Protein AF-A0A118JSZ6-F1 (afdb_monomer_lite)

Sequence (199 aa):
MAPKQRTPHANRNPDLIRGVGKFSRSKMYHKRGLWAIKAKHGGTFPHHEKKPAEAPVAVKPPKFYPADDVKKPLVNKRKAKPTKLRTGPFKINGVPLRRVNQSYVIATSTKVDIAGVNLEKFDDKYFSKQVEKKKKKGEGEFFEAEKEEKNQLPQEKKDDQKTLDAALVKLIECVPDLKSYLGARFSLKAGMKPHELVF

Structure (mmCIF, N/CA/C/O backbone):
data_AF-A0A118JSZ6-F1
#
_entry.id   AF-A0A118JSZ6-F1
#
loop_
_atom_site.group_PDB
_atom_site.id
_atom_site.type_symbol
_atom_site.label_atom_id
_atom_site.label_alt_id
_atom_site.label_comp_id
_atom_site.label_asym_id
_atom_site.label_entity_id
_atom_site.label_seq_id
_atom_site.pdbx_PDB_ins_code
_atom_site.Cartn_x
_atom_site.Cartn_y
_atom_site.Cartn_z
_atom_site.occupancy
_atom_site.B_iso_or_equiv
_atom_site.auth_seq_id
_atom_site.auth_comp_id
_atom_site.auth_asym_id
_atom_site.auth_atom_id
_atom_site.pdbx_PDB_model_num
ATOM 1 N N . MET A 1 1 ? 27.900 18.046 -32.444 1.00 48.50 1 MET A N 1
ATOM 2 C CA . MET A 1 1 ? 26.442 17.989 -32.181 1.00 48.50 1 MET A CA 1
ATOM 3 C C . MET A 1 1 ? 26.187 16.993 -31.061 1.00 48.50 1 MET A C 1
ATOM 5 O O . MET A 1 1 ? 26.556 15.836 -31.216 1.00 48.50 1 MET A O 1
ATOM 9 N N . ALA A 1 2 ? 25.625 17.429 -29.931 1.00 49.31 2 ALA A N 1
ATOM 10 C CA . ALA A 1 2 ? 25.288 16.530 -28.825 1.00 49.31 2 ALA A CA 1
ATOM 11 C C . ALA A 1 2 ? 24.274 15.457 -29.284 1.00 49.31 2 ALA A C 1
ATOM 13 O O . ALA A 1 2 ? 23.378 15.777 -30.073 1.00 49.31 2 ALA A O 1
ATOM 14 N N . PRO A 1 3 ? 24.390 14.192 -28.836 1.00 57.03 3 PRO A N 1
ATOM 15 C CA . PRO A 1 3 ? 23.449 13.146 -29.213 1.00 57.03 3 PRO A CA 1
ATOM 16 C C . PRO A 1 3 ? 22.049 13.509 -28.708 1.00 57.03 3 PRO A C 1
ATOM 18 O O . PRO A 1 3 ? 21.824 13.670 -27.509 1.00 57.03 3 PRO A O 1
ATOM 21 N N . LYS A 1 4 ? 21.105 13.652 -29.644 1.00 63.06 4 LYS A N 1
ATOM 22 C CA . LYS A 1 4 ? 19.694 13.950 -29.365 1.00 63.06 4 LYS A CA 1
ATOM 23 C C . LYS A 1 4 ? 19.162 12.916 -28.365 1.00 63.06 4 LYS A C 1
ATOM 25 O O . LYS A 1 4 ? 19.169 11.720 -28.667 1.00 63.06 4 LYS A O 1
ATOM 30 N N . GLN A 1 5 ? 18.725 13.366 -27.187 1.00 63.03 5 GLN A N 1
ATOM 31 C CA . GLN A 1 5 ? 18.122 12.494 -26.177 1.00 63.03 5 GLN A CA 1
ATOM 32 C C . GLN A 1 5 ? 16.970 11.708 -26.819 1.00 63.03 5 GLN A C 1
ATOM 34 O O . GLN A 1 5 ? 16.017 12.285 -27.343 1.00 63.03 5 GLN A O 1
ATOM 39 N N . ARG A 1 6 ? 17.082 10.374 -26.840 1.00 63.25 6 ARG A N 1
ATOM 40 C CA . ARG A 1 6 ? 16.045 9.495 -27.388 1.00 63.25 6 ARG A CA 1
ATOM 41 C C . ARG A 1 6 ? 14.872 9.476 -26.418 1.00 63.25 6 ARG A C 1
ATOM 43 O O . ARG A 1 6 ? 14.946 8.825 -25.379 1.00 63.25 6 ARG A O 1
ATOM 50 N N . THR A 1 7 ? 13.787 10.156 -26.766 1.00 67.00 7 THR A N 1
ATOM 51 C CA . THR A 1 7 ? 12.521 9.978 -26.059 1.00 67.00 7 THR A CA 1
ATOM 52 C C . THR A 1 7 ? 12.019 8.544 -26.290 1.00 67.00 7 THR A C 1
ATOM 54 O O . THR A 1 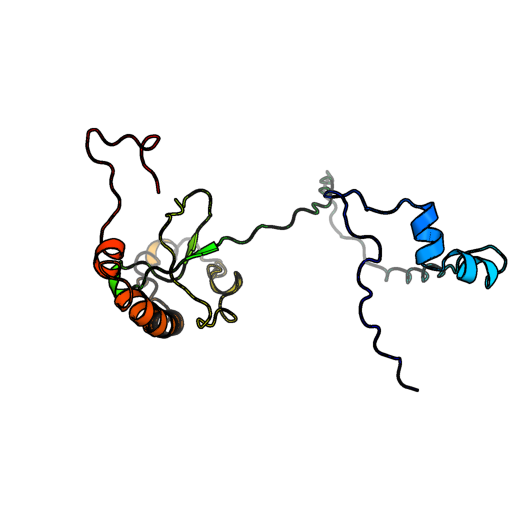7 ? 12.080 8.037 -27.417 1.00 67.00 7 THR A O 1
ATOM 57 N N . PRO A 1 8 ? 11.575 7.826 -25.244 1.00 68.19 8 PRO A N 1
ATOM 58 C CA . PRO A 1 8 ? 11.072 6.468 -25.399 1.00 68.19 8 PRO A CA 1
ATOM 59 C C . PRO A 1 8 ? 9.800 6.481 -26.254 1.00 68.19 8 PRO A C 1
ATOM 61 O O . PRO A 1 8 ? 8.826 7.167 -25.952 1.00 68.19 8 PRO A O 1
ATOM 64 N N . HIS A 1 9 ? 9.808 5.722 -27.350 1.00 67.81 9 HIS A N 1
ATOM 65 C CA . HIS A 1 9 ? 8.667 5.666 -28.257 1.00 67.81 9 HIS A CA 1
ATOM 66 C C . HIS A 1 9 ? 7.549 4.812 -27.645 1.00 67.81 9 HIS A C 1
ATOM 68 O O . HIS A 1 9 ? 7.753 3.628 -27.371 1.00 67.81 9 HIS A O 1
ATOM 74 N N . ALA A 1 10 ? 6.351 5.381 -27.488 1.00 78.06 10 ALA A N 1
ATOM 75 C CA . ALA A 1 10 ? 5.164 4.625 -27.086 1.00 78.06 10 ALA A CA 1
ATOM 76 C C . ALA A 1 10 ? 4.852 3.492 -28.087 1.00 78.06 10 ALA A C 1
ATOM 78 O O . ALA A 1 10 ? 5.157 3.603 -29.284 1.00 78.06 10 ALA A O 1
ATOM 79 N N . ASN A 1 11 ? 4.247 2.397 -27.605 1.00 79.88 11 ASN A N 1
ATOM 80 C CA . ASN A 1 11 ? 3.894 1.254 -28.448 1.00 79.88 11 ASN A CA 1
ATOM 81 C C . ASN A 1 11 ? 2.886 1.683 -29.532 1.00 79.88 11 ASN A C 1
ATOM 83 O O . ASN A 1 11 ? 1.779 2.119 -29.233 1.00 79.88 11 ASN A O 1
ATOM 87 N N . ARG A 1 12 ? 3.264 1.531 -30.809 1.00 85.94 12 ARG A N 1
ATOM 88 C CA . ARG A 1 12 ? 2.422 1.873 -31.973 1.00 85.94 12 ARG A CA 1
ATOM 89 C C . ARG A 1 12 ? 1.308 0.839 -32.242 1.00 85.94 12 ARG A C 1
ATOM 91 O O . ARG A 1 12 ? 0.533 1.019 -33.183 1.00 85.94 12 ARG A O 1
ATOM 98 N N . ASN A 1 13 ? 1.247 -0.238 -31.452 1.00 91.19 13 ASN A N 1
ATOM 99 C CA . ASN A 1 13 ? 0.180 -1.238 -31.450 1.00 91.19 13 ASN A CA 1
ATOM 100 C C . ASN A 1 13 ? -0.493 -1.285 -30.068 1.00 91.19 13 ASN A C 1
ATOM 102 O O . ASN A 1 13 ? 0.078 -1.903 -29.169 1.00 91.19 13 ASN A O 1
ATOM 106 N N . PRO A 1 14 ? -1.656 -0.641 -29.863 1.00 91.62 14 PRO A N 1
ATOM 107 C CA . PRO A 1 14 ? -2.387 -0.801 -28.611 1.00 91.62 14 PRO A CA 1
ATOM 108 C C . PRO A 1 14 ? -2.860 -2.252 -28.465 1.00 91.62 14 PRO A C 1
ATOM 110 O O . PRO A 1 14 ? -3.131 -2.922 -29.465 1.00 91.62 14 PRO A O 1
ATOM 113 N N . ASP A 1 15 ? -2.963 -2.730 -27.231 1.00 93.00 15 ASP A N 1
ATOM 114 C CA . ASP A 1 15 ? -3.465 -4.073 -26.947 1.00 93.00 15 ASP A CA 1
ATOM 115 C C . ASP A 1 15 ? -4.978 -4.137 -27.218 1.00 93.00 15 ASP A C 1
ATOM 117 O O . ASP A 1 15 ? -5.721 -3.225 -26.860 1.00 93.00 15 ASP A O 1
ATOM 121 N N . LEU A 1 16 ? -5.433 -5.206 -27.878 1.00 92.38 16 LEU A N 1
ATOM 122 C CA . LEU A 1 16 ? -6.854 -5.551 -27.985 1.00 92.38 16 LEU A CA 1
ATOM 123 C C . LEU A 1 16 ? -7.312 -6.259 -26.706 1.00 92.38 16 LEU A C 1
ATOM 125 O O . LEU A 1 16 ? -8.321 -5.901 -26.112 1.00 92.38 16 LEU A O 1
ATOM 129 N N . ILE A 1 17 ? -6.520 -7.242 -26.281 1.00 91.12 17 ILE A N 1
ATOM 130 C CA . ILE A 1 17 ? -6.590 -7.919 -24.985 1.00 91.12 17 ILE A CA 1
ATOM 131 C C . ILE A 1 17 ? -5.158 -8.141 -24.492 1.00 91.12 17 ILE A C 1
ATOM 133 O O . ILE A 1 17 ? -4.203 -8.028 -25.263 1.00 91.12 17 ILE A O 1
ATOM 137 N N . ARG A 1 18 ? -4.973 -8.472 -23.210 1.00 92.62 18 ARG A N 1
ATOM 138 C CA . ARG A 1 18 ? -3.632 -8.635 -22.627 1.00 92.62 18 ARG A CA 1
ATOM 139 C C . ARG A 1 18 ? -2.814 -9.678 -23.402 1.00 92.62 18 ARG A C 1
ATOM 141 O O . ARG A 1 18 ? -3.137 -10.860 -23.374 1.00 92.62 18 ARG A O 1
ATOM 148 N N . GLY A 1 19 ? -1.735 -9.234 -24.047 1.00 90.31 19 GLY A N 1
ATOM 149 C CA . GLY A 1 19 ? -0.841 -10.086 -24.841 1.00 90.31 19 GLY A CA 1
ATOM 150 C C . GLY A 1 19 ? -1.199 -10.212 -26.327 1.00 90.31 19 GLY A C 1
ATOM 151 O O . GLY A 1 19 ? -0.427 -10.815 -27.070 1.00 90.31 19 GLY A O 1
ATOM 152 N N . VAL A 1 20 ? -2.308 -9.619 -26.784 1.00 93.00 20 VAL A N 1
ATOM 153 C CA . VAL A 1 20 ? -2.705 -9.592 -28.200 1.00 93.00 20 VAL A CA 1
ATOM 154 C C . VAL A 1 20 ? -2.854 -8.146 -28.660 1.00 93.00 20 VAL A C 1
ATOM 156 O O . VAL A 1 20 ? -3.732 -7.419 -28.201 1.00 93.00 20 VAL A O 1
ATOM 159 N N . GLY A 1 21 ? -2.006 -7.729 -29.600 1.00 93.56 21 GLY A N 1
ATOM 160 C CA . GLY A 1 21 ? -2.074 -6.394 -30.195 1.00 93.56 21 GLY A CA 1
ATOM 161 C C . GLY A 1 21 ? -3.262 -6.231 -31.148 1.00 93.56 21 GLY A C 1
ATOM 162 O O . GLY A 1 21 ? -3.657 -7.173 -31.830 1.00 93.56 21 GLY A O 1
ATOM 163 N N . LYS A 1 22 ? -3.795 -5.011 -31.247 1.00 94.19 22 LYS A N 1
ATOM 164 C CA . LYS A 1 22 ? -4.931 -4.648 -32.113 1.00 94.19 22 LYS A CA 1
ATOM 165 C C . LYS A 1 22 ? -4.639 -4.797 -33.606 1.00 94.19 22 LYS A C 1
ATOM 167 O O . LYS A 1 22 ? -5.534 -5.089 -34.393 1.00 94.19 22 LYS A O 1
ATOM 172 N N . PHE A 1 23 ? -3.402 -4.548 -34.024 1.00 94.31 23 PHE A N 1
ATOM 173 C CA . PHE A 1 23 ? -2.972 -4.640 -35.416 1.00 94.31 23 PHE A CA 1
ATOM 174 C C . PHE A 1 23 ? -2.139 -5.899 -35.666 1.00 94.31 23 PHE A C 1
ATOM 176 O O . PHE A 1 23 ? -1.271 -6.257 -34.866 1.00 94.31 23 PHE A O 1
ATOM 183 N N . SER A 1 24 ? -2.361 -6.520 -36.827 1.00 92.56 24 SER A N 1
ATOM 184 C CA . SER A 1 24 ? -1.585 -7.658 -37.322 1.00 92.56 24 SER A CA 1
ATOM 185 C C . SER A 1 24 ? -0.131 -7.281 -37.641 1.00 92.56 24 SER A C 1
ATOM 187 O O . SER A 1 24 ? 0.226 -6.105 -37.781 1.00 92.56 24 SER A O 1
ATOM 189 N N . ARG A 1 25 ? 0.725 -8.298 -37.809 1.00 90.56 25 ARG A N 1
ATOM 190 C CA . ARG A 1 25 ? 2.151 -8.124 -38.138 1.00 90.56 25 ARG A CA 1
ATOM 191 C C . ARG A 1 25 ? 2.371 -7.342 -39.438 1.00 90.56 25 ARG A C 1
ATOM 193 O O . ARG A 1 25 ? 3.225 -6.462 -39.457 1.00 90.56 25 ARG A O 1
ATOM 200 N N . SER A 1 26 ? 1.582 -7.600 -40.484 1.00 91.81 26 SER A N 1
ATOM 201 C CA . SER A 1 26 ? 1.683 -6.900 -41.775 1.00 91.81 26 SER A CA 1
ATOM 202 C C . SER A 1 26 ? 1.303 -5.423 -41.657 1.00 91.81 26 SER A C 1
ATOM 204 O O . SER A 1 26 ? 2.058 -4.542 -42.063 1.00 91.81 26 SER A O 1
ATOM 206 N N . LYS A 1 27 ? 0.184 -5.115 -40.994 1.00 92.88 27 LYS A N 1
ATOM 207 C CA . LYS A 1 27 ? -0.233 -3.727 -40.751 1.00 92.88 27 LYS A CA 1
ATOM 208 C C . LYS A 1 27 ? 0.794 -2.971 -39.901 1.00 92.88 27 LYS A C 1
ATOM 210 O O . LYS A 1 27 ? 1.083 -1.804 -40.167 1.00 92.88 27 LYS A O 1
ATOM 215 N N . MET A 1 28 ? 1.398 -3.641 -38.918 1.00 92.69 28 MET A N 1
ATOM 216 C CA . MET A 1 28 ? 2.482 -3.079 -38.107 1.00 92.69 28 MET A CA 1
ATOM 217 C C . MET A 1 28 ? 3.787 -2.880 -38.878 1.00 92.69 28 MET A C 1
ATOM 219 O O . MET A 1 28 ? 4.481 -1.896 -38.626 1.00 92.69 28 MET A O 1
ATOM 223 N N . TYR A 1 29 ? 4.112 -3.764 -39.820 1.00 90.69 29 TYR A N 1
ATOM 224 C CA . TYR A 1 29 ? 5.276 -3.639 -40.697 1.00 90.69 29 TYR A CA 1
ATOM 225 C C . TYR A 1 29 ? 5.232 -2.335 -41.508 1.00 90.69 29 TYR A C 1
ATOM 227 O O . TYR A 1 29 ? 6.212 -1.583 -41.528 1.00 90.69 29 TYR A O 1
ATOM 235 N N . HIS A 1 30 ? 4.062 -2.000 -42.063 1.00 91.75 30 HIS A N 1
ATOM 236 C CA . HIS A 1 30 ? 3.847 -0.735 -42.768 1.00 91.75 30 HIS A CA 1
ATOM 237 C C . HIS A 1 30 ? 3.824 0.473 -41.825 1.00 91.75 30 HIS A C 1
ATOM 239 O O . HIS A 1 30 ? 4.569 1.427 -42.043 1.00 91.75 30 HIS A O 1
ATOM 245 N N . LYS A 1 31 ? 3.063 0.414 -40.722 1.00 89.75 31 LYS A N 1
ATOM 246 C CA . LYS A 1 31 ? 2.978 1.512 -39.736 1.00 89.75 31 LYS A CA 1
ATOM 247 C C . LYS A 1 31 ? 4.309 1.855 -39.062 1.00 89.75 31 LYS A C 1
ATOM 249 O O . LYS A 1 31 ? 4.521 2.988 -38.632 1.00 89.75 31 LYS A O 1
ATOM 254 N N . ARG A 1 32 ? 5.206 0.879 -38.905 1.00 89.19 32 ARG A N 1
ATOM 255 C CA . ARG A 1 32 ? 6.546 1.114 -38.348 1.00 89.19 32 ARG A CA 1
ATOM 256 C C . ARG A 1 32 ? 7.536 1.668 -39.370 1.00 89.19 32 ARG A C 1
ATOM 258 O O . ARG A 1 32 ? 8.616 2.074 -38.959 1.00 89.19 32 ARG A O 1
ATOM 265 N N . GLY A 1 33 ? 7.183 1.696 -40.657 1.00 90.12 33 GLY A N 1
ATOM 266 C CA . GLY A 1 33 ?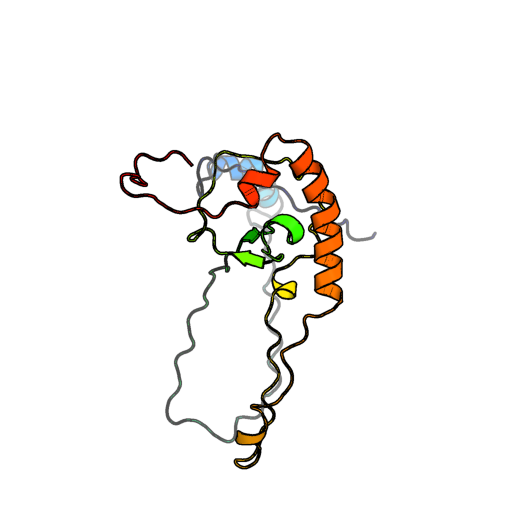 8.103 2.079 -41.727 1.00 90.12 33 GLY A CA 1
ATOM 267 C C . GLY A 1 33 ? 9.238 1.071 -41.926 1.00 90.12 33 GLY A C 1
ATOM 268 O O . GLY A 1 33 ? 10.255 1.408 -42.524 1.00 90.12 33 GLY A O 1
ATOM 269 N N . LEU A 1 34 ? 9.082 -0.164 -41.427 1.00 88.75 34 LEU A N 1
ATOM 270 C CA . LEU A 1 34 ? 10.114 -1.201 -41.531 1.00 88.75 34 LEU A CA 1
ATOM 271 C C . LEU A 1 34 ? 10.413 -1.546 -42.991 1.00 88.75 34 LEU A C 1
ATOM 273 O O . LEU A 1 34 ? 11.561 -1.809 -43.325 1.00 88.75 34 LEU A O 1
ATOM 277 N N . TRP A 1 35 ? 9.402 -1.472 -43.856 1.00 90.12 35 TRP A N 1
ATOM 278 C CA . TRP A 1 35 ? 9.552 -1.641 -45.300 1.00 90.12 35 TRP A CA 1
ATOM 279 C C . TRP A 1 35 ? 10.527 -0.629 -45.916 1.00 90.12 35 TRP A C 1
ATOM 281 O O . TRP A 1 35 ? 11.395 -1.017 -46.691 1.00 90.12 35 TRP A O 1
ATOM 291 N N . ALA A 1 36 ? 10.441 0.644 -45.521 1.00 91.12 36 ALA A N 1
ATOM 292 C CA . ALA A 1 36 ? 11.301 1.701 -46.039 1.00 91.12 36 ALA A CA 1
ATOM 293 C C . ALA A 1 36 ? 12.736 1.561 -45.515 1.00 91.12 36 ALA A C 1
ATOM 295 O O . ALA A 1 36 ? 13.689 1.785 -46.253 1.00 91.12 36 ALA A O 1
ATOM 296 N N . ILE A 1 37 ? 12.903 1.145 -44.256 1.00 88.25 37 ILE A N 1
ATOM 297 C CA . ILE A 1 37 ? 14.225 0.848 -43.684 1.00 88.25 37 ILE A CA 1
ATOM 298 C C . ILE A 1 37 ? 14.856 -0.333 -44.427 1.00 88.25 37 ILE A C 1
ATOM 300 O O . ILE A 1 37 ? 15.990 -0.238 -44.876 1.00 88.25 37 ILE A O 1
ATOM 304 N N . LYS A 1 38 ? 14.107 -1.421 -44.626 1.00 89.12 38 LYS A N 1
ATOM 305 C CA . LYS A 1 38 ? 14.585 -2.600 -45.353 1.00 89.12 38 LYS A CA 1
ATOM 306 C C . LYS A 1 38 ? 14.986 -2.259 -46.795 1.00 89.12 38 LYS A C 1
ATOM 308 O O . LYS A 1 38 ? 16.018 -2.725 -47.259 1.00 89.12 38 LYS A O 1
ATOM 313 N N . ALA A 1 39 ? 14.218 -1.407 -47.478 1.00 88.88 39 ALA A N 1
ATOM 314 C CA . ALA A 1 39 ? 14.558 -0.929 -48.819 1.00 88.88 39 ALA A CA 1
ATOM 315 C C . ALA A 1 39 ? 15.866 -0.116 -48.839 1.00 88.88 39 ALA A C 1
ATOM 317 O O . ALA A 1 39 ? 16.706 -0.329 -49.705 1.00 88.88 39 ALA A O 1
ATOM 318 N N . LYS A 1 40 ? 16.079 0.758 -47.846 1.00 88.31 40 LYS A N 1
ATOM 319 C CA . LYS A 1 40 ? 17.313 1.557 -47.715 1.00 88.31 40 LYS A CA 1
ATOM 320 C C . LYS A 1 40 ? 18.561 0.727 -47.399 1.00 88.31 40 LYS A C 1
ATOM 322 O O . LYS A 1 40 ? 19.664 1.184 -47.666 1.00 88.31 40 LYS A O 1
ATOM 327 N N . HIS A 1 41 ? 18.397 -0.472 -46.846 1.00 87.25 41 HIS A N 1
ATOM 328 C CA . HIS A 1 41 ? 19.487 -1.375 -46.465 1.00 87.25 41 HIS A CA 1
ATOM 329 C C . HIS A 1 41 ? 19.560 -2.614 -47.377 1.00 87.25 41 HIS A C 1
ATOM 331 O O . HIS A 1 41 ? 19.812 -3.731 -46.924 1.00 87.25 41 HIS A O 1
ATOM 337 N N . GLY A 1 42 ? 19.297 -2.430 -48.677 1.00 83.38 42 GLY A N 1
ATOM 338 C CA . GLY A 1 42 ? 19.508 -3.471 -49.689 1.00 83.38 42 GLY A CA 1
ATOM 339 C C . GLY A 1 42 ? 18.658 -4.727 -49.478 1.00 83.38 42 GLY A C 1
ATOM 340 O O . GLY A 1 42 ? 19.108 -5.836 -49.735 1.00 83.38 42 GLY A O 1
ATOM 341 N N . GLY A 1 43 ? 17.446 -4.581 -48.939 1.00 83.38 43 GLY A N 1
ATOM 342 C CA . GLY A 1 43 ? 16.560 -5.712 -48.668 1.00 83.38 43 GLY A CA 1
ATOM 343 C C . GLY A 1 43 ? 16.847 -6.441 -47.352 1.00 83.38 43 GLY A C 1
ATOM 344 O O . GLY A 1 43 ? 16.137 -7.394 -47.028 1.00 83.38 43 GLY A O 1
ATOM 345 N N . THR A 1 44 ? 17.807 -5.985 -46.547 1.00 84.38 44 THR A N 1
ATOM 346 C CA . THR A 1 44 ? 18.108 -6.546 -45.220 1.00 84.38 44 THR A CA 1
ATOM 347 C C . THR A 1 44 ? 17.862 -5.523 -44.117 1.00 84.38 44 THR A C 1
ATOM 349 O O . THR A 1 44 ? 17.798 -4.321 -44.358 1.00 84.38 44 THR A O 1
ATOM 352 N N . PHE A 1 45 ? 17.620 -5.987 -42.891 1.00 85.56 45 PHE A N 1
ATOM 353 C CA . PHE A 1 45 ? 17.526 -5.080 -41.748 1.00 85.56 45 PHE A CA 1
ATOM 354 C C . PHE A 1 45 ? 18.925 -4.785 -41.198 1.00 85.56 45 PHE A C 1
ATOM 356 O O . PHE A 1 45 ? 19.754 -5.694 -41.188 1.00 85.56 45 PHE A O 1
ATOM 363 N N . PRO A 1 46 ? 19.179 -3.570 -40.678 1.00 85.31 46 PRO A N 1
ATOM 364 C CA . PRO A 1 46 ? 20.428 -3.259 -39.991 1.00 85.31 46 PRO A CA 1
ATOM 365 C C . PRO A 1 46 ? 20.705 -4.264 -38.870 1.00 85.31 46 PRO A C 1
ATOM 367 O O . PRO A 1 46 ? 19.867 -4.449 -37.982 1.00 85.31 46 PRO A O 1
ATOM 370 N N . HIS A 1 47 ? 21.874 -4.899 -38.905 1.00 81.31 47 HIS A N 1
ATOM 371 C CA . HIS A 1 47 ? 22.354 -5.764 -37.834 1.00 81.31 47 HIS A CA 1
ATOM 372 C C . HIS A 1 47 ? 23.451 -5.041 -37.050 1.00 81.31 47 HIS A C 1
ATOM 374 O O . HIS A 1 47 ? 24.296 -4.368 -37.635 1.00 81.31 47 HIS A O 1
ATOM 380 N N . HIS A 1 48 ? 23.430 -5.166 -35.724 1.00 78.38 48 HIS A N 1
ATOM 381 C CA . HIS A 1 48 ? 24.563 -4.781 -34.890 1.00 78.38 48 HIS A CA 1
ATOM 382 C C . HIS A 1 48 ? 25.360 -6.042 -34.597 1.00 78.38 48 HIS A C 1
ATOM 384 O O . HIS A 1 48 ? 24.828 -6.961 -33.971 1.00 78.38 48 HIS A O 1
ATOM 390 N N . GLU A 1 49 ? 26.613 -6.082 -35.042 1.00 77.00 49 GLU A N 1
ATOM 391 C CA . GLU A 1 49 ? 27.519 -7.164 -34.684 1.00 77.00 49 GLU A CA 1
ATOM 392 C C . GLU A 1 49 ? 27.631 -7.249 -33.162 1.00 77.00 49 GLU A C 1
ATOM 394 O O . GLU A 1 49 ? 27.771 -6.244 -32.454 1.00 77.00 49 GLU A O 1
ATOM 399 N N . LYS A 1 50 ? 27.494 -8.468 -32.641 1.00 78.31 50 LYS A N 1
ATOM 400 C CA . LYS A 1 50 ? 27.599 -8.717 -31.210 1.00 78.31 50 LYS A CA 1
ATOM 401 C C . LYS A 1 50 ? 29.018 -8.342 -30.792 1.00 78.31 50 LYS A C 1
ATOM 403 O O . LYS A 1 50 ? 29.964 -8.979 -31.245 1.00 78.31 50 LYS A O 1
ATOM 408 N N . LYS A 1 51 ? 29.149 -7.312 -29.942 1.00 76.00 51 LYS A N 1
ATOM 409 C CA . LYS A 1 51 ? 30.445 -6.868 -29.413 1.00 76.00 51 LYS A CA 1
ATOM 410 C C . LYS A 1 51 ? 31.211 -8.110 -28.921 1.00 76.00 51 LYS A C 1
ATOM 412 O O . LYS A 1 51 ? 30.624 -8.870 -28.139 1.00 76.00 51 LYS A O 1
ATOM 417 N N . PRO A 1 52 ? 32.444 -8.353 -29.400 1.00 70.75 52 PRO A N 1
ATOM 418 C CA . PRO A 1 52 ? 33.216 -9.517 -28.992 1.00 70.75 52 PRO A CA 1
ATOM 419 C C . PRO A 1 52 ? 33.332 -9.509 -27.469 1.00 70.75 52 PRO A C 1
ATOM 421 O O . PRO A 1 52 ? 33.614 -8.472 -26.867 1.00 70.75 52 PRO A O 1
ATOM 424 N N . ALA A 1 53 ? 33.012 -10.644 -26.848 1.00 72.44 53 ALA A N 1
ATOM 425 C CA . ALA A 1 53 ? 33.166 -10.799 -25.412 1.00 72.44 53 ALA A CA 1
ATOM 426 C C . ALA A 1 53 ? 34.652 -10.615 -25.085 1.00 72.44 53 ALA A C 1
ATOM 428 O O . ALA A 1 53 ? 35.486 -11.351 -25.609 1.00 72.44 53 ALA A O 1
ATOM 429 N N . GLU A 1 54 ? 34.972 -9.607 -24.273 1.00 66.88 54 GLU A N 1
ATOM 430 C CA . GLU A 1 54 ? 36.321 -9.412 -23.743 1.00 66.88 54 GLU A CA 1
ATOM 431 C C . GLU A 1 54 ? 36.776 -10.723 -23.088 1.00 66.88 54 GLU A C 1
ATOM 433 O O . GLU A 1 54 ? 36.024 -11.335 -22.321 1.00 66.88 54 GLU A O 1
ATOM 438 N N . ALA A 1 55 ? 37.970 -11.190 -23.461 1.00 66.00 55 ALA A N 1
ATOM 439 C CA . ALA A 1 55 ? 38.520 -12.444 -22.968 1.00 66.00 55 ALA A CA 1
ATOM 440 C C . ALA A 1 55 ? 38.529 -12.424 -21.427 1.00 66.00 55 ALA A C 1
ATOM 442 O O . ALA A 1 55 ? 38.994 -11.442 -20.840 1.00 66.00 55 ALA A O 1
ATOM 443 N N . PRO A 1 56 ? 37.996 -13.459 -20.752 1.00 67.38 56 PRO A N 1
ATOM 444 C CA . PRO A 1 56 ? 37.939 -13.469 -19.299 1.00 67.38 56 PRO A CA 1
ATOM 445 C C . PRO A 1 56 ? 39.361 -13.406 -18.732 1.00 67.38 56 PRO A C 1
ATOM 447 O O . PRO A 1 56 ? 40.221 -14.207 -19.095 1.00 67.38 56 PRO A O 1
ATOM 450 N N . VAL A 1 57 ? 39.601 -12.449 -17.833 1.00 68.38 57 VAL A N 1
ATOM 451 C CA . VAL A 1 57 ? 40.832 -12.361 -17.033 1.00 68.38 57 VAL A CA 1
ATOM 452 C C . VAL A 1 57 ? 41.066 -13.712 -16.350 1.00 68.38 57 VAL A C 1
ATOM 454 O O . VAL A 1 57 ? 40.131 -14.280 -15.786 1.00 68.38 57 VAL A O 1
ATOM 457 N N . ALA A 1 58 ? 42.293 -14.237 -16.409 1.00 72.19 58 ALA A N 1
ATOM 458 C CA . ALA A 1 58 ? 42.640 -15.556 -15.882 1.00 72.19 58 ALA A CA 1
ATOM 459 C C . ALA A 1 58 ? 42.351 -15.660 -14.369 1.00 72.19 58 ALA A C 1
ATOM 461 O O . ALA A 1 58 ? 43.107 -15.166 -13.531 1.00 72.19 58 ALA A O 1
ATOM 462 N N . VAL A 1 59 ? 41.239 -16.305 -14.013 1.00 75.62 59 VAL A N 1
ATOM 463 C CA . VAL A 1 59 ? 40.863 -16.607 -12.627 1.00 75.62 59 VAL A CA 1
ATOM 464 C C . VAL A 1 59 ? 41.663 -17.829 -12.174 1.00 75.62 59 VAL A C 1
ATOM 466 O O . VAL A 1 59 ? 41.559 -18.893 -12.783 1.00 75.62 59 VAL A O 1
ATOM 469 N N . LYS A 1 60 ? 42.473 -17.694 -11.115 1.00 83.00 60 LYS A N 1
ATOM 470 C CA . LYS A 1 60 ? 43.196 -18.832 -10.519 1.00 83.00 60 LYS A CA 1
ATOM 471 C C . LYS A 1 60 ? 42.185 -19.895 -10.051 1.00 83.00 60 LYS A C 1
ATOM 473 O O . LYS A 1 60 ? 41.204 -19.519 -9.403 1.00 83.00 60 LYS A O 1
ATOM 478 N N . PRO A 1 61 ? 42.401 -21.192 -10.344 1.00 80.44 61 PRO A N 1
ATOM 479 C CA . PRO A 1 61 ? 41.461 -22.236 -9.955 1.00 80.44 61 PRO A CA 1
ATOM 480 C C . PRO A 1 61 ? 41.343 -22.328 -8.424 1.00 80.44 61 PRO A C 1
ATOM 482 O O . PRO A 1 61 ? 42.342 -22.129 -7.721 1.00 80.44 61 PRO A O 1
ATOM 485 N N . PRO A 1 62 ? 40.146 -22.623 -7.883 1.00 82.94 62 PRO A N 1
ATOM 486 C CA . PRO A 1 62 ? 39.985 -22.860 -6.456 1.00 82.94 62 PRO A CA 1
ATOM 487 C C . PRO A 1 62 ? 40.822 -24.075 -6.030 1.00 82.94 62 PRO A C 1
ATOM 489 O O . PRO A 1 62 ? 40.891 -25.079 -6.734 1.00 82.94 62 PRO A O 1
ATOM 492 N N . LYS A 1 63 ? 41.461 -23.989 -4.857 1.00 90.62 63 LYS A N 1
ATOM 493 C CA . LYS A 1 63 ? 42.272 -25.085 -4.291 1.00 90.62 63 LYS A CA 1
ATOM 494 C C . LYS A 1 63 ? 41.422 -26.288 -3.853 1.00 90.62 63 LYS A C 1
ATOM 496 O O . LYS A 1 63 ? 41.949 -27.380 -3.686 1.00 90.62 63 LYS A O 1
ATOM 501 N N . PHE A 1 64 ? 40.126 -26.078 -3.640 1.00 89.00 64 PHE A N 1
ATOM 502 C CA . PHE A 1 64 ? 39.196 -27.070 -3.117 1.00 89.00 64 PHE A CA 1
ATOM 503 C C . PHE A 1 64 ? 38.018 -27.250 -4.077 1.00 89.00 64 PHE A C 1
ATOM 505 O O . PHE A 1 64 ? 37.398 -26.258 -4.469 1.00 89.00 64 PHE A O 1
ATOM 512 N N . TYR A 1 65 ? 37.711 -28.506 -4.410 1.00 86.06 65 TYR A N 1
ATOM 513 C CA . TYR A 1 65 ? 36.550 -28.905 -5.206 1.00 86.06 65 TYR A CA 1
ATOM 514 C C . TYR A 1 65 ? 35.629 -29.774 -4.337 1.00 86.06 65 TYR A C 1
ATOM 516 O O . TYR A 1 65 ? 36.119 -30.730 -3.730 1.00 86.06 65 TYR A O 1
ATOM 524 N N . PRO A 1 66 ? 34.326 -29.461 -4.235 1.00 88.56 66 PRO A N 1
ATOM 525 C CA . PRO A 1 66 ? 33.369 -30.373 -3.619 1.00 88.56 66 PRO A CA 1
ATOM 526 C C . PRO A 1 66 ? 33.217 -31.641 -4.476 1.00 88.56 66 PRO A C 1
ATOM 528 O O . PRO A 1 66 ? 33.424 -31.596 -5.686 1.00 88.56 66 PRO A O 1
ATOM 531 N N . ALA A 1 67 ? 32.853 -32.765 -3.853 1.00 89.81 67 ALA A N 1
ATOM 532 C CA . ALA A 1 67 ? 32.629 -34.028 -4.566 1.00 89.81 67 ALA A CA 1
ATOM 533 C C . ALA A 1 67 ? 31.396 -33.978 -5.489 1.00 89.81 67 ALA A C 1
ATOM 535 O O . ALA A 1 67 ? 31.388 -34.621 -6.534 1.00 89.81 67 ALA A O 1
ATOM 536 N N . ASP A 1 68 ? 30.394 -33.172 -5.123 1.00 89.69 68 ASP A N 1
ATOM 537 C CA . ASP A 1 68 ? 29.143 -33.014 -5.858 1.00 89.69 68 ASP A CA 1
ATOM 538 C C . ASP A 1 68 ? 28.872 -31.542 -6.186 1.00 89.69 68 ASP A C 1
ATOM 540 O O . ASP A 1 68 ? 28.955 -30.661 -5.322 1.00 89.69 68 ASP A O 1
ATOM 544 N N . ASP A 1 69 ? 28.472 -31.285 -7.431 1.00 86.25 69 ASP A N 1
ATOM 545 C CA . ASP A 1 69 ? 28.010 -29.972 -7.872 1.00 86.25 69 ASP A CA 1
ATOM 546 C C . ASP A 1 69 ? 26.503 -29.810 -7.641 1.00 86.25 69 ASP A C 1
ATOM 548 O O . ASP A 1 69 ? 25.672 -30.586 -8.123 1.00 86.25 69 ASP A O 1
ATOM 552 N N . VAL A 1 70 ? 26.112 -28.723 -6.971 1.00 86.25 70 VAL A N 1
ATOM 553 C CA . VAL A 1 70 ? 24.697 -28.354 -6.851 1.00 86.25 70 VAL A CA 1
ATOM 554 C C . VAL A 1 70 ? 24.234 -27.692 -8.146 1.00 86.25 70 VAL A C 1
ATOM 556 O O . VAL A 1 70 ? 24.751 -26.653 -8.569 1.00 86.25 70 VAL A O 1
ATOM 559 N N . LYS A 1 71 ? 23.195 -28.258 -8.768 1.00 90.06 71 LYS A N 1
ATOM 560 C CA . LYS A 1 71 ? 22.590 -27.703 -9.984 1.00 90.06 71 LYS A CA 1
ATOM 561 C C . LYS A 1 71 ? 22.148 -26.251 -9.767 1.00 90.06 71 LYS A C 1
ATOM 563 O O . LYS A 1 71 ? 21.361 -25.951 -8.869 1.00 90.06 71 LYS A O 1
ATOM 568 N N . LYS A 1 72 ? 22.594 -25.351 -10.651 1.00 89.00 72 LYS A N 1
ATOM 569 C CA . LYS A 1 72 ? 22.206 -23.932 -10.626 1.00 89.00 72 LYS A CA 1
ATOM 570 C C . LYS A 1 72 ? 20.681 -23.783 -10.776 1.00 89.00 72 LYS A C 1
ATOM 572 O O . LYS A 1 72 ? 20.123 -24.306 -11.747 1.00 89.00 72 LYS A O 1
ATOM 577 N N . PRO A 1 73 ? 20.002 -23.053 -9.870 1.00 88.94 73 PRO A N 1
ATOM 578 C CA . PRO A 1 73 ? 18.575 -22.782 -9.994 1.00 88.94 73 PRO A CA 1
ATOM 579 C C . PRO A 1 73 ? 18.239 -22.023 -11.283 1.00 88.94 73 PRO A C 1
ATOM 581 O O . PRO A 1 73 ? 19.005 -21.176 -11.747 1.00 88.94 73 PRO A O 1
ATOM 584 N N . LEU A 1 74 ? 17.062 -22.296 -11.847 1.00 91.44 74 LEU A N 1
ATOM 585 C CA . LEU A 1 74 ? 16.555 -21.577 -13.016 1.00 91.44 74 LEU A CA 1
ATOM 586 C C . LEU A 1 74 ? 16.270 -20.104 -12.680 1.00 91.44 74 LEU A C 1
ATOM 588 O O . LEU A 1 74 ? 15.815 -19.774 -11.583 1.00 91.44 74 LEU A O 1
ATOM 592 N N . VAL A 1 75 ? 16.483 -19.212 -13.652 1.00 91.12 75 VAL A N 1
ATOM 593 C CA . VAL A 1 75 ? 16.234 -17.773 -13.480 1.00 91.12 75 VAL A CA 1
ATOM 594 C C . VAL A 1 75 ? 14.739 -17.514 -13.284 1.00 91.12 75 VAL A C 1
ATOM 596 O O . VAL A 1 75 ? 13.936 -17.667 -14.207 1.00 91.12 75 VAL A O 1
ATOM 599 N N . ASN A 1 76 ? 14.364 -17.057 -12.091 1.00 87.81 76 ASN A N 1
ATOM 600 C CA . ASN A 1 76 ? 12.995 -16.666 -11.776 1.00 87.81 76 ASN A CA 1
ATOM 601 C C . ASN A 1 76 ? 12.731 -15.212 -12.206 1.00 87.81 76 ASN A C 1
ATOM 603 O O . ASN A 1 76 ? 13.334 -14.279 -11.682 1.00 87.81 76 ASN A O 1
ATOM 607 N N . LYS A 1 77 ? 11.799 -15.007 -13.147 1.00 88.88 77 LYS A N 1
ATOM 608 C CA . LYS A 1 77 ? 11.395 -13.672 -13.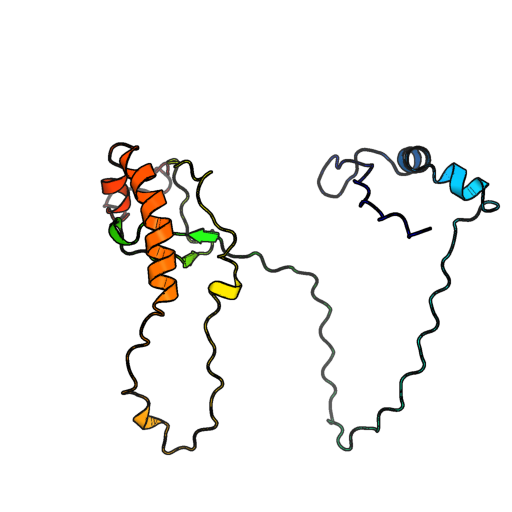637 1.00 88.88 77 LYS A CA 1
ATOM 609 C C . LYS A 1 77 ? 10.258 -13.032 -12.823 1.00 88.88 77 LYS A C 1
ATOM 611 O O . LYS A 1 77 ? 9.770 -11.961 -13.189 1.00 88.88 77 LYS A O 1
ATOM 616 N N . ARG A 1 78 ? 9.782 -13.680 -11.752 1.00 86.75 78 ARG A N 1
ATOM 617 C CA . ARG A 1 78 ? 8.674 -13.181 -10.927 1.00 86.75 78 ARG A CA 1
ATOM 618 C C . ARG A 1 78 ? 9.092 -11.918 -10.176 1.00 86.75 78 ARG A C 1
ATOM 620 O O . ARG A 1 78 ? 10.050 -11.924 -9.412 1.00 86.75 78 ARG A O 1
ATOM 627 N N . LYS A 1 79 ? 8.309 -10.852 -10.335 1.00 83.62 79 LYS A N 1
ATOM 628 C CA . LYS A 1 79 ? 8.423 -9.632 -9.527 1.00 83.62 79 LYS A CA 1
ATOM 629 C C . LYS A 1 79 ? 7.556 -9.761 -8.274 1.00 83.62 79 LYS A C 1
ATOM 631 O O . LYS A 1 79 ? 6.404 -10.196 -8.365 1.00 83.62 79 LYS A O 1
ATOM 636 N N . ALA A 1 80 ? 8.105 -9.404 -7.115 1.00 80.31 80 ALA A N 1
ATOM 637 C CA . ALA A 1 80 ? 7.340 -9.340 -5.876 1.00 80.31 80 ALA A CA 1
ATOM 638 C C . ALA A 1 80 ? 6.268 -8.243 -5.980 1.00 80.31 80 ALA A C 1
ATOM 640 O O . ALA A 1 80 ? 6.514 -7.180 -6.549 1.00 80.31 80 ALA A O 1
ATOM 641 N N . LYS A 1 81 ? 5.068 -8.519 -5.460 1.00 79.38 81 LYS A N 1
ATOM 642 C CA . LYS A 1 81 ? 3.998 -7.521 -5.366 1.00 79.38 81 LYS A CA 1
ATOM 643 C C . LYS A 1 81 ? 4.105 -6.853 -3.993 1.00 79.38 81 LYS A C 1
ATOM 645 O O . LYS A 1 81 ? 3.932 -7.569 -3.005 1.00 79.38 81 LYS A O 1
ATOM 650 N N . PRO A 1 82 ? 4.392 -5.545 -3.916 1.00 82.19 82 PRO A N 1
ATOM 651 C CA . PRO A 1 82 ? 4.512 -4.861 -2.637 1.00 82.19 82 PRO A CA 1
ATOM 652 C C . PRO A 1 82 ? 3.162 -4.831 -1.916 1.00 82.19 82 PRO A C 1
ATOM 654 O O . PRO A 1 82 ? 2.094 -4.751 -2.532 1.00 82.19 82 PRO A O 1
ATOM 657 N N . THR A 1 83 ? 3.208 -4.915 -0.592 1.00 87.75 83 THR A N 1
ATOM 658 C CA . THR A 1 83 ? 2.021 -4.828 0.268 1.00 87.75 83 THR A CA 1
ATOM 659 C C . THR A 1 83 ? 1.482 -3.400 0.348 1.00 87.75 83 THR A C 1
ATOM 661 O O . THR A 1 83 ? 2.233 -2.428 0.228 1.00 87.75 83 THR A O 1
ATOM 664 N N . LYS A 1 84 ? 0.170 -3.250 0.569 1.00 89.69 84 LYS A N 1
ATOM 665 C CA . LYS A 1 84 ? -0.475 -1.932 0.619 1.00 89.69 84 LYS A CA 1
ATOM 666 C C . LYS A 1 84 ? -0.091 -1.203 1.907 1.00 89.69 84 LYS A C 1
ATOM 668 O O . LYS A 1 84 ? -0.066 -1.806 2.981 1.00 89.69 84 LYS A O 1
ATOM 673 N N . LEU A 1 85 ? 0.189 0.092 1.786 1.00 91.62 85 LEU A N 1
ATOM 674 C CA . LEU A 1 85 ? 0.359 0.990 2.924 1.00 91.62 85 LEU A CA 1
ATOM 675 C C . LEU A 1 85 ? -1.006 1.230 3.575 1.00 91.62 85 LEU A C 1
ATOM 677 O O . LEU A 1 85 ? -1.998 1.467 2.884 1.00 91.62 85 LEU A O 1
ATOM 681 N N . ARG A 1 86 ? -1.067 1.122 4.898 1.00 90.88 86 ARG A N 1
ATOM 682 C CA . ARG A 1 86 ? -2.263 1.375 5.695 1.00 90.88 86 ARG A CA 1
ATOM 683 C C . ARG A 1 86 ? -1.887 2.278 6.860 1.00 90.88 86 ARG A C 1
ATOM 685 O O . ARG A 1 86 ? -0.901 2.027 7.546 1.00 90.88 86 ARG A O 1
ATOM 692 N N . THR A 1 87 ? -2.713 3.285 7.087 1.00 91.06 87 THR A N 1
ATOM 693 C CA . THR A 1 87 ? -2.720 4.084 8.307 1.00 91.06 87 THR A CA 1
ATOM 694 C C . THR A 1 87 ? -4.158 4.144 8.793 1.00 91.06 87 THR A C 1
ATOM 696 O O . THR A 1 87 ? -5.083 4.326 8.001 1.00 91.06 87 THR A O 1
ATOM 699 N N . GLY A 1 88 ? -4.347 3.891 10.078 1.00 90.69 88 GLY A N 1
ATOM 700 C CA . GLY A 1 88 ? -5.491 4.404 10.808 1.00 90.69 88 GLY A CA 1
ATOM 701 C C . GLY A 1 88 ? -4.939 5.552 11.640 1.00 90.69 88 GLY A C 1
ATOM 702 O O . GLY A 1 88 ? -3.862 5.363 12.187 1.00 90.69 88 GLY A O 1
ATOM 703 N N . PRO A 1 89 ? -5.568 6.731 11.719 1.00 92.31 89 PRO A N 1
ATOM 704 C CA . PRO A 1 89 ? -4.977 7.815 12.491 1.00 92.31 89 PRO A CA 1
ATOM 705 C C . PRO A 1 89 ? -4.669 7.332 13.906 1.00 92.31 89 PRO A C 1
ATOM 707 O O . PRO A 1 89 ? -5.576 6.887 14.616 1.00 92.31 89 PRO A O 1
ATOM 710 N N . PHE A 1 90 ? -3.396 7.378 14.306 1.00 92.06 90 PHE A N 1
ATOM 711 C CA . PHE A 1 90 ? -2.913 6.682 15.500 1.00 92.06 90 PHE A CA 1
ATOM 712 C C . PHE A 1 90 ? -3.648 7.171 16.751 1.00 92.06 90 PHE A C 1
ATOM 714 O O . PHE A 1 90 ? -3.951 6.398 17.656 1.00 92.06 90 PHE A O 1
ATOM 721 N N . LYS A 1 91 ? -4.030 8.452 16.747 1.00 89.75 91 LYS A N 1
ATOM 722 C CA . LYS A 1 91 ? -4.836 9.097 17.788 1.00 89.75 91 LYS A CA 1
ATOM 723 C C . LYS A 1 91 ? -6.259 8.530 17.928 1.00 89.75 91 LYS A C 1
ATOM 725 O O . LYS A 1 91 ? -6.832 8.647 19.002 1.00 89.75 91 LYS A O 1
ATOM 730 N N . ILE A 1 92 ? -6.838 7.962 16.868 1.00 91.06 92 ILE A N 1
ATOM 731 C CA . ILE A 1 92 ? -8.212 7.433 16.862 1.00 91.06 92 ILE A CA 1
ATOM 732 C C . ILE A 1 92 ? -8.225 5.945 17.224 1.00 91.06 92 ILE A C 1
ATOM 734 O O . ILE A 1 92 ? -8.988 5.537 18.091 1.00 91.06 92 ILE A O 1
ATOM 738 N N . ASN A 1 93 ? -7.399 5.129 16.565 1.00 92.06 93 ASN A N 1
ATOM 739 C CA . ASN A 1 93 ? -7.497 3.665 16.657 1.00 92.06 93 ASN A CA 1
ATOM 740 C C . ASN A 1 93 ? -6.190 2.950 17.028 1.00 92.06 93 ASN A C 1
ATOM 742 O O . ASN A 1 93 ? -6.142 1.718 17.017 1.00 92.06 93 ASN A O 1
ATOM 746 N N . GLY A 1 94 ? -5.126 3.696 17.336 1.00 91.12 94 GLY A N 1
ATOM 747 C CA . GLY A 1 94 ? -3.834 3.143 17.751 1.00 91.12 94 GLY A CA 1
ATOM 748 C C . GLY A 1 94 ? -3.102 2.358 16.661 1.00 91.12 94 GLY A C 1
ATOM 749 O O . GLY A 1 94 ? -2.148 1.637 16.953 1.00 91.12 94 GLY A O 1
ATOM 750 N N . VAL A 1 95 ? -3.537 2.453 15.401 1.00 91.62 95 VAL A N 1
ATOM 751 C CA . VAL A 1 95 ? -2.898 1.767 14.277 1.00 91.62 95 VAL A CA 1
ATOM 752 C C . VAL A 1 95 ? -1.779 2.645 13.717 1.00 91.62 95 VAL A C 1
ATOM 754 O O . VAL A 1 95 ? -2.070 3.664 13.117 1.00 91.62 95 VAL A O 1
ATOM 757 N N . PRO A 1 96 ? -0.493 2.282 13.835 1.00 92.12 96 PRO A N 1
ATOM 758 C CA . PRO A 1 96 ? 0.562 3.064 13.197 1.00 92.12 96 PRO A CA 1
ATOM 759 C C . PRO A 1 96 ? 0.575 2.835 11.682 1.00 92.12 96 PRO A C 1
ATOM 761 O O . PRO A 1 96 ? 0.022 1.849 11.176 1.00 92.12 96 PRO A O 1
ATOM 764 N N . LEU A 1 97 ? 1.287 3.703 10.965 1.00 91.38 97 LEU A N 1
ATOM 765 C CA . LEU A 1 97 ? 1.621 3.529 9.561 1.00 91.38 97 LEU A CA 1
ATOM 766 C C . LEU A 1 97 ? 2.338 2.188 9.371 1.00 91.38 97 LEU A C 1
ATOM 768 O O . LEU A 1 97 ? 3.441 1.961 9.875 1.00 91.38 97 LEU A O 1
ATOM 772 N N . ARG A 1 98 ? 1.690 1.270 8.654 1.00 90.25 98 ARG A N 1
ATOM 773 C CA . ARG A 1 98 ? 2.179 -0.099 8.472 1.00 90.25 98 ARG A CA 1
ATOM 774 C C . ARG A 1 98 ? 1.819 -0.660 7.106 1.00 90.25 98 ARG A C 1
ATOM 776 O O . ARG A 1 98 ? 0.879 -0.225 6.442 1.00 90.25 98 ARG A O 1
ATOM 783 N N . ARG A 1 99 ? 2.540 -1.700 6.705 1.00 91.44 99 ARG A N 1
ATOM 784 C CA . ARG A 1 99 ? 2.258 -2.478 5.497 1.00 91.44 99 ARG A CA 1
ATOM 785 C C . ARG A 1 99 ? 1.357 -3.666 5.835 1.00 91.44 99 ARG A C 1
ATOM 787 O O . ARG A 1 99 ? 1.629 -4.395 6.783 1.00 91.44 99 ARG A O 1
ATOM 794 N N . VAL A 1 100 ? 0.285 -3.865 5.065 1.00 91.38 100 VAL A N 1
ATOM 795 C CA . VAL A 1 100 ? -0.654 -4.988 5.244 1.00 91.38 100 VAL A CA 1
ATOM 796 C C . VAL A 1 100 ? -0.954 -5.641 3.895 1.00 91.38 100 VAL A C 1
ATOM 798 O O . VAL A 1 100 ? -1.129 -4.967 2.875 1.00 91.38 100 VAL A O 1
ATOM 801 N N . ASN A 1 101 ? -1.016 -6.972 3.873 1.00 90.31 101 ASN A N 1
ATOM 802 C CA . ASN A 1 101 ? -1.407 -7.727 2.685 1.00 90.31 101 ASN A CA 1
ATOM 803 C C . ASN A 1 101 ? -2.915 -7.568 2.430 1.00 90.31 101 ASN A C 1
ATOM 805 O O . ASN A 1 101 ? -3.723 -7.722 3.340 1.00 90.31 101 ASN A O 1
ATOM 809 N N . GLN A 1 102 ? -3.289 -7.291 1.178 1.00 91.31 102 GLN A N 1
ATOM 810 C CA . GLN A 1 102 ? -4.681 -7.109 0.762 1.00 91.31 102 GLN A CA 1
ATOM 811 C C . GLN A 1 102 ? -5.579 -8.308 1.097 1.00 91.31 102 GLN A C 1
ATOM 813 O O . GLN A 1 102 ? -6.755 -8.106 1.357 1.00 91.31 102 GLN A O 1
ATOM 818 N N . SER A 1 103 ? -5.034 -9.524 1.122 1.00 92.44 103 SER A N 1
ATOM 819 C CA . SER A 1 103 ? -5.808 -10.744 1.403 1.00 92.44 103 SER A CA 1
ATOM 820 C C . SER A 1 103 ? -6.375 -10.783 2.828 1.00 92.44 103 SER A C 1
ATOM 822 O O . SER A 1 103 ? -7.337 -11.494 3.079 1.00 92.44 103 SER A O 1
ATOM 824 N N . TYR A 1 104 ? -5.799 -10.005 3.751 1.00 93.00 104 TYR A N 1
ATOM 825 C CA . TYR A 1 104 ? -6.228 -9.914 5.152 1.00 93.00 104 TYR A CA 1
ATOM 826 C C . TYR A 1 104 ? -6.979 -8.610 5.453 1.00 93.00 104 TYR A C 1
ATOM 828 O O . TYR A 1 104 ? -7.049 -8.184 6.604 1.00 93.00 104 TYR A O 1
ATOM 836 N N . VAL A 1 105 ? -7.477 -7.918 4.424 1.00 92.50 105 VAL A N 1
ATOM 837 C CA . VAL A 1 105 ? -8.186 -6.644 4.570 1.00 92.50 105 VAL A CA 1
ATOM 838 C C . VAL A 1 105 ? -9.531 -6.729 3.870 1.00 92.50 105 VAL A C 1
ATOM 840 O O . VAL A 1 105 ? -9.586 -6.992 2.671 1.00 92.50 105 VAL A O 1
ATOM 843 N N . ILE A 1 106 ? -10.599 -6.427 4.605 1.00 93.00 106 ILE A N 1
ATOM 844 C CA . ILE A 1 106 ? -11.928 -6.208 4.036 1.00 93.00 106 ILE A CA 1
ATOM 845 C C . ILE A 1 106 ? -11.975 -4.761 3.537 1.00 93.00 106 ILE A C 1
ATOM 847 O O . ILE A 1 106 ? -11.635 -3.836 4.276 1.00 93.00 106 ILE A O 1
ATOM 851 N N . ALA A 1 107 ? -12.309 -4.563 2.263 1.00 94.00 107 ALA A N 1
ATOM 852 C CA . ALA A 1 107 ? -12.510 -3.230 1.711 1.00 94.00 107 ALA A CA 1
ATOM 853 C C . ALA A 1 107 ? -13.962 -2.822 1.956 1.00 94.00 107 ALA A C 1
ATOM 855 O O . ALA A 1 107 ? -14.856 -3.530 1.504 1.00 94.00 107 ALA A O 1
ATOM 856 N N . THR A 1 108 ? -14.168 -1.715 2.663 1.00 94.25 108 THR A N 1
ATOM 857 C CA . THR A 1 108 ? -15.499 -1.153 2.886 1.00 94.25 108 THR A CA 1
ATOM 858 C C . THR A 1 108 ? -15.876 -0.167 1.780 1.00 94.25 108 THR A C 1
ATOM 860 O O . THR A 1 108 ? -15.019 0.322 1.035 1.00 94.25 108 THR A O 1
ATOM 863 N N . SER A 1 109 ? -17.161 0.143 1.675 1.00 93.81 109 SER A N 1
ATOM 864 C CA . SER A 1 109 ? -17.730 1.071 0.698 1.00 93.81 109 SER A CA 1
ATOM 865 C C . SER A 1 109 ? -17.393 2.543 0.984 1.00 93.81 109 SER A C 1
ATOM 867 O O . SER A 1 109 ? -17.373 3.364 0.062 1.00 93.81 109 SER A O 1
ATOM 869 N N . THR A 1 110 ? -17.060 2.878 2.236 1.00 91.81 110 THR A N 1
ATOM 870 C CA . THR A 1 110 ? -16.675 4.225 2.689 1.00 91.81 110 THR A CA 1
ATOM 871 C C . THR A 1 110 ? -15.360 4.691 2.060 1.00 91.81 110 THR A C 1
ATOM 873 O O . THR A 1 110 ? -14.332 4.018 2.184 1.00 91.81 110 THR A O 1
ATOM 876 N N . LYS A 1 111 ? -15.361 5.876 1.439 1.00 92.56 111 LYS A N 1
ATOM 877 C CA . LYS A 1 111 ? -14.186 6.478 0.789 1.00 92.56 111 LYS A CA 1
ATOM 878 C C . LYS A 1 111 ? -13.904 7.857 1.373 1.00 92.56 111 LYS A C 1
ATOM 880 O O . LYS A 1 111 ? -14.820 8.646 1.564 1.00 92.56 111 LYS A O 1
ATOM 885 N N . VAL A 1 112 ? -12.626 8.133 1.604 1.00 90.25 112 VAL A N 1
ATOM 886 C CA . VAL A 1 112 ? -12.102 9.456 1.962 1.00 90.25 112 VAL A CA 1
ATOM 887 C C . VAL A 1 112 ? -11.216 9.901 0.805 1.00 90.25 112 VAL A C 1
ATOM 889 O O . VAL A 1 112 ? -10.478 9.074 0.264 1.00 90.25 112 VAL A O 1
ATOM 892 N N . ASP A 1 113 ? -11.306 11.165 0.402 1.00 90.25 113 ASP A N 1
ATOM 893 C CA . ASP A 1 113 ? -10.421 11.723 -0.621 1.00 90.25 113 ASP A CA 1
ATOM 894 C C . ASP A 1 113 ? -9.037 12.028 -0.020 1.00 90.25 113 ASP A C 1
ATOM 896 O O . ASP A 1 113 ? -8.934 12.634 1.043 1.00 90.25 113 ASP A O 1
ATOM 900 N N . ILE A 1 114 ? -7.971 11.554 -0.673 1.00 87.88 114 ILE A N 1
ATOM 901 C CA . ILE A 1 114 ? -6.583 11.543 -0.161 1.00 87.88 114 ILE A CA 1
ATOM 902 C C . ILE A 1 114 ? -5.642 12.303 -1.117 1.00 87.88 114 ILE A C 1
ATOM 904 O O . ILE A 1 114 ? -4.426 12.284 -0.944 1.00 87.88 114 ILE A O 1
ATOM 908 N N . ALA A 1 115 ? -6.171 13.008 -2.123 1.00 84.62 115 ALA A N 1
ATOM 909 C CA . ALA A 1 115 ? -5.373 13.628 -3.186 1.00 84.62 115 ALA A CA 1
ATOM 910 C C . ALA A 1 115 ? -4.247 14.574 -2.700 1.00 84.62 115 ALA A C 1
ATOM 912 O O . ALA A 1 115 ? -3.255 14.744 -3.402 1.00 84.62 115 ALA A O 1
ATOM 913 N N . GLY A 1 116 ? -4.365 15.156 -1.500 1.00 80.25 116 GLY A N 1
ATOM 914 C CA . GLY A 1 116 ? -3.376 16.078 -0.924 1.00 80.25 116 GLY A CA 1
ATOM 915 C C . GLY A 1 116 ? -2.310 15.461 -0.005 1.00 80.25 116 GLY A C 1
ATOM 916 O O . GLY A 1 116 ? -1.513 16.206 0.562 1.00 80.25 116 GLY A O 1
ATOM 917 N N . VAL A 1 117 ? -2.288 14.140 0.207 1.00 83.75 117 VAL A N 1
ATOM 918 C CA . VAL A 1 117 ? -1.351 13.506 1.159 1.00 83.75 117 VAL A CA 1
ATOM 919 C C . VAL A 1 117 ? -0.051 13.094 0.464 1.00 83.75 117 VAL A C 1
ATOM 921 O O . VAL A 1 117 ? -0.066 12.313 -0.485 1.00 83.75 117 VAL A O 1
ATOM 924 N N . ASN A 1 118 ? 1.090 13.578 0.966 1.00 84.19 118 ASN A N 1
ATOM 925 C CA . ASN A 1 118 ? 2.406 13.235 0.421 1.00 84.19 118 ASN A CA 1
ATOM 926 C C . ASN A 1 118 ? 2.839 11.817 0.845 1.00 84.19 118 ASN A C 1
ATOM 928 O O . ASN A 1 118 ? 2.891 11.503 2.036 1.00 84.19 118 ASN A O 1
ATOM 932 N N . LEU A 1 119 ? 3.162 10.968 -0.136 1.00 86.25 119 LEU A N 1
ATOM 933 C CA . LEU A 1 119 ? 3.512 9.555 0.058 1.00 86.25 119 LEU A CA 1
ATOM 934 C C . LEU A 1 119 ? 4.909 9.174 -0.458 1.00 86.25 119 LEU A C 1
ATOM 936 O O . LEU A 1 119 ? 5.311 8.023 -0.299 1.00 86.25 119 LEU A O 1
ATOM 940 N N . GLU A 1 120 ? 5.660 10.106 -1.047 1.00 86.62 120 GLU A N 1
ATOM 941 C CA . GLU A 1 120 ? 6.910 9.807 -1.769 1.00 86.62 120 GLU A CA 1
ATOM 942 C C . GLU A 1 120 ? 8.011 9.227 -0.871 1.00 86.62 120 GLU A C 1
ATOM 944 O O . GLU A 1 120 ? 8.833 8.432 -1.314 1.00 86.62 120 GLU A O 1
ATOM 949 N N . LYS A 1 121 ? 7.999 9.572 0.420 1.00 86.81 121 LYS A N 1
ATOM 950 C CA . LYS A 1 121 ? 8.972 9.083 1.408 1.00 86.81 121 LYS A CA 1
ATOM 951 C C . LYS A 1 121 ? 8.779 7.598 1.769 1.00 86.81 121 LYS A C 1
ATOM 953 O O . LYS A 1 121 ? 9.712 6.949 2.244 1.00 86.81 121 LYS A O 1
ATOM 958 N N . PHE A 1 122 ? 7.578 7.042 1.588 1.00 87.44 122 PHE A N 1
ATOM 959 C CA . PHE A 1 122 ? 7.184 5.760 2.186 1.00 87.44 122 PHE A CA 1
ATOM 960 C C . PHE A 1 122 ? 7.313 4.573 1.224 1.00 87.44 122 PHE A C 1
ATOM 962 O O . PHE A 1 122 ? 6.323 3.959 0.822 1.00 87.44 122 PHE A O 1
ATOM 969 N N . ASP A 1 123 ? 8.548 4.173 0.933 1.00 86.62 123 ASP A N 1
ATOM 970 C CA . ASP A 1 123 ? 8.858 2.974 0.143 1.00 86.62 123 ASP A CA 1
ATOM 971 C C . ASP A 1 123 ? 8.940 1.687 0.985 1.00 86.62 123 ASP A C 1
ATOM 973 O O . ASP A 1 123 ? 8.994 1.719 2.211 1.00 86.62 123 ASP A O 1
ATOM 977 N N . ASP A 1 124 ? 8.981 0.509 0.350 1.00 84.56 124 ASP A N 1
ATOM 978 C CA . ASP A 1 124 ? 9.123 -0.779 1.063 1.00 84.56 124 ASP A CA 1
ATOM 979 C C . ASP A 1 124 ? 10.423 -0.858 1.886 1.00 84.56 124 ASP A C 1
ATOM 981 O O . ASP A 1 124 ? 10.458 -1.488 2.944 1.00 84.56 124 ASP A O 1
ATOM 985 N N . LYS A 1 125 ? 11.482 -0.159 1.453 1.00 87.06 125 LYS A N 1
ATOM 986 C CA . LYS A 1 125 ? 12.745 -0.067 2.202 1.00 87.06 125 LYS A CA 1
ATOM 987 C C . LYS A 1 125 ? 12.554 0.583 3.575 1.00 87.06 125 LYS A C 1
ATOM 989 O O . LYS A 1 125 ? 13.165 0.126 4.536 1.00 87.06 125 LYS A O 1
ATOM 994 N N . TYR A 1 126 ? 11.667 1.575 3.683 1.00 87.94 126 TYR A N 1
ATOM 995 C CA . TYR A 1 126 ? 11.365 2.273 4.939 1.00 87.94 126 TYR A CA 1
ATOM 996 C C . TYR A 1 126 ? 10.785 1.331 6.009 1.00 87.94 126 TYR A C 1
ATOM 998 O O . TYR A 1 126 ? 11.061 1.472 7.201 1.00 87.94 126 TYR A O 1
ATOM 1006 N N . PHE A 1 127 ? 10.003 0.333 5.584 1.00 86.31 127 PHE A N 1
ATOM 1007 C CA . PHE A 1 127 ? 9.368 -0.643 6.477 1.00 86.31 127 PHE A CA 1
ATOM 1008 C C . PHE A 1 127 ? 10.193 -1.917 6.678 1.00 86.31 127 PHE A C 1
ATOM 1010 O O . PHE A 1 127 ? 9.759 -2.810 7.409 1.00 86.31 127 PHE A O 1
ATOM 1017 N N . SER A 1 128 ? 11.368 -2.024 6.051 1.00 84.81 128 SER A N 1
ATOM 1018 C CA . SER A 1 128 ? 12.240 -3.175 6.263 1.00 84.81 128 SER A CA 1
ATOM 1019 C C . SER A 1 128 ? 12.696 -3.249 7.724 1.00 84.81 128 SER A C 1
ATOM 1021 O O . SER A 1 128 ? 13.042 -2.247 8.354 1.00 84.81 128 SER A O 1
ATOM 1023 N N . LYS A 1 129 ? 12.644 -4.457 8.296 1.00 81.31 129 LYS A N 1
ATOM 1024 C CA . LYS A 1 129 ? 13.152 -4.698 9.646 1.00 81.31 129 LYS A CA 1
ATOM 1025 C C . LYS A 1 129 ? 14.667 -4.526 9.604 1.00 81.31 129 LYS A C 1
ATOM 1027 O O . LYS A 1 129 ? 15.325 -5.173 8.790 1.00 81.31 129 LYS A O 1
ATOM 1032 N N . GLN A 1 130 ? 15.211 -3.680 10.474 1.00 75.94 130 GLN A N 1
ATOM 1033 C CA . GLN A 1 130 ? 16.654 -3.611 10.665 1.00 75.94 130 GLN A CA 1
ATOM 1034 C C . GLN A 1 130 ? 17.111 -4.971 11.203 1.00 75.94 130 GLN A C 1
ATOM 1036 O O . GLN A 1 130 ? 16.692 -5.406 12.274 1.00 75.94 130 GLN A O 1
ATOM 1041 N N . VAL A 1 131 ? 17.881 -5.696 10.393 1.00 72.12 131 VAL A N 1
ATOM 1042 C CA . VAL A 1 131 ? 18.507 -6.950 10.804 1.00 72.12 131 VAL A CA 1
ATOM 1043 C C . VAL A 1 131 ? 19.850 -6.569 11.393 1.00 72.12 131 VAL A C 1
ATOM 1045 O O . VAL A 1 131 ? 20.790 -6.259 10.660 1.00 72.12 131 VAL A O 1
ATOM 1048 N N . GLU A 1 132 ? 19.939 -6.563 12.716 1.00 69.69 132 GLU A N 1
ATOM 1049 C CA . GLU A 1 132 ? 21.231 -6.460 13.375 1.00 69.69 132 GLU A CA 1
ATOM 1050 C C . GLU A 1 132 ? 22.078 -7.662 12.956 1.00 69.69 132 GLU A C 1
ATOM 1052 O O . GLU A 1 132 ? 21.645 -8.820 13.022 1.00 69.69 132 GLU A O 1
ATOM 1057 N N . LYS A 1 133 ? 23.284 -7.395 12.447 1.00 63.62 133 LYS A N 1
ATOM 1058 C CA . LYS A 1 133 ? 24.236 -8.464 12.149 1.00 63.62 133 LYS A CA 1
ATOM 1059 C C . LYS A 1 133 ? 24.521 -9.176 13.463 1.00 63.62 133 LYS A C 1
ATOM 1061 O O . LYS A 1 133 ? 25.066 -8.558 14.374 1.00 63.62 133 LYS A O 1
ATOM 1066 N N . LYS A 1 134 ? 24.178 -10.466 13.543 1.00 62.44 134 LYS A N 1
ATOM 1067 C CA . LYS A 1 134 ? 24.551 -11.317 14.675 1.00 62.44 134 LYS A CA 1
ATOM 1068 C C . LYS A 1 134 ? 26.056 -11.166 14.906 1.00 62.44 134 LYS A C 1
ATOM 1070 O O . LYS A 1 134 ? 26.854 -11.629 14.089 1.00 62.44 134 LYS A O 1
ATOM 1075 N N . LYS A 1 135 ? 26.445 -10.496 15.994 1.00 61.72 135 LYS A N 1
ATOM 1076 C CA . LYS A 1 135 ? 27.807 -10.601 16.521 1.00 61.72 135 LYS A CA 1
ATOM 1077 C C . LYS A 1 135 ? 28.007 -12.078 16.871 1.00 61.72 135 LYS A C 1
ATOM 1079 O O . LYS A 1 135 ? 27.096 -12.699 17.417 1.00 61.72 135 LYS A O 1
ATOM 1084 N N . LYS A 1 136 ? 29.151 -12.667 16.508 1.00 60.81 136 LYS A N 1
ATOM 1085 C CA . LYS A 1 136 ? 29.517 -14.010 16.982 1.00 60.81 136 LYS A CA 1
ATOM 1086 C C . LYS A 1 136 ? 29.771 -13.897 18.486 1.00 60.81 136 LYS A C 1
ATOM 1088 O O . LYS A 1 136 ? 30.886 -13.591 18.886 1.00 60.81 136 LYS A O 1
ATOM 1093 N N . LYS A 1 137 ? 28.719 -14.044 19.287 1.00 54.75 137 LYS A N 1
ATOM 1094 C CA . LYS A 1 137 ? 28.820 -14.120 20.741 1.00 54.75 137 LYS A CA 1
ATOM 1095 C C . LYS A 1 137 ? 29.185 -15.554 21.124 1.00 54.75 137 LYS A C 1
ATOM 1097 O O . LYS A 1 137 ? 28.628 -16.496 20.557 1.00 54.75 137 LYS A O 1
ATOM 1102 N N . GLY A 1 138 ? 30.163 -15.701 22.015 1.00 66.25 138 GLY A N 1
ATOM 1103 C CA . GLY A 1 138 ? 30.483 -16.975 22.658 1.00 66.25 138 GLY A CA 1
ATOM 1104 C C . GLY A 1 138 ? 29.389 -17.378 23.650 1.00 66.25 138 GLY A C 1
ATOM 1105 O O . GLY A 1 138 ? 28.564 -16.553 24.038 1.00 66.25 138 GLY A O 1
ATOM 1106 N N . GLU A 1 139 ? 29.396 -18.648 24.049 1.00 59.66 139 GLU A N 1
ATOM 1107 C CA . GLU A 1 139 ? 28.350 -19.330 24.833 1.00 59.66 139 GLU A CA 1
ATOM 1108 C C . GLU A 1 139 ? 27.926 -18.589 26.123 1.00 59.66 139 GLU A C 1
ATOM 1110 O O . GLU A 1 139 ? 26.761 -18.650 26.507 1.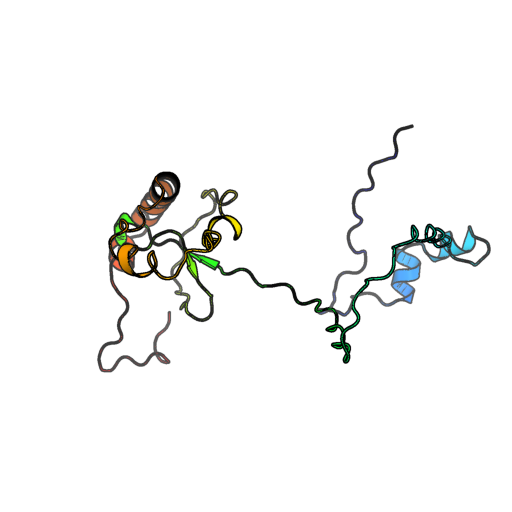00 59.66 139 GLU A O 1
ATOM 1115 N N . GLY A 1 140 ? 28.824 -17.806 26.738 1.00 60.38 140 GLY A N 1
ATOM 1116 C CA . GLY A 1 140 ? 28.566 -17.066 27.983 1.00 60.38 140 GLY A CA 1
ATOM 1117 C C . GLY A 1 140 ? 27.725 -15.785 27.860 1.00 60.38 140 GLY A C 1
ATOM 1118 O O . GLY A 1 140 ? 27.071 -15.401 28.821 1.00 60.38 140 GLY A O 1
ATOM 1119 N N . GLU A 1 141 ? 27.663 -15.138 26.692 1.00 59.12 141 GLU A N 1
ATOM 1120 C CA . GLU A 1 141 ? 26.912 -13.874 26.511 1.00 59.12 141 GLU A CA 1
ATOM 1121 C C . GLU A 1 141 ? 25.468 -14.095 26.011 1.00 59.12 141 GLU A C 1
ATOM 1123 O O . GLU A 1 141 ? 24.774 -13.153 25.615 1.00 59.12 141 GLU A O 1
ATOM 1128 N N . PHE A 1 142 ? 25.021 -15.354 25.972 1.00 63.12 142 PHE A N 1
ATOM 1129 C CA . PHE A 1 142 ? 23.706 -15.752 25.467 1.00 63.12 142 PHE A CA 1
ATOM 1130 C C . PHE A 1 142 ? 22.572 -15.483 26.473 1.00 63.12 142 PHE A C 1
ATOM 1132 O O . PHE A 1 142 ? 21.454 -15.196 26.053 1.00 63.12 142 PHE A O 1
ATOM 1139 N N . PHE A 1 143 ? 22.859 -15.511 27.781 1.00 64.19 143 PHE A N 1
ATOM 1140 C CA . PHE A 1 143 ? 21.857 -15.358 28.849 1.00 64.19 143 PHE A CA 1
ATOM 1141 C C . PHE A 1 143 ? 21.745 -13.937 29.435 1.00 64.19 143 PHE A C 1
ATOM 1143 O O . PHE A 1 143 ? 20.741 -13.624 30.068 1.00 64.19 143 PHE A O 1
ATOM 1150 N N . GLU A 1 144 ? 22.706 -13.038 29.191 1.00 57.97 144 GLU A N 1
ATOM 1151 C CA . GLU A 1 144 ? 22.621 -11.639 29.663 1.00 57.97 144 GLU A CA 1
ATOM 1152 C C . GLU A 1 144 ? 21.782 -10.729 28.743 1.00 57.97 144 GLU A C 1
ATOM 1154 O O . GLU A 1 144 ? 21.337 -9.659 29.154 1.00 57.97 144 GLU A O 1
ATOM 1159 N N . ALA A 1 145 ? 21.484 -11.171 27.516 1.00 54.09 145 ALA A N 1
ATOM 1160 C CA . ALA A 1 145 ? 20.730 -10.396 26.525 1.00 54.09 145 ALA A CA 1
ATOM 1161 C C . ALA A 1 145 ? 19.209 -10.323 26.790 1.00 54.09 145 ALA A C 1
ATOM 1163 O O . ALA A 1 145 ? 18.497 -9.607 26.088 1.00 54.09 145 ALA A O 1
ATOM 1164 N N . GLU A 1 146 ? 18.684 -11.039 27.790 1.00 45.34 146 GLU A N 1
ATOM 1165 C CA . GLU A 1 146 ? 17.242 -11.048 28.093 1.00 45.34 146 GLU A CA 1
ATOM 1166 C C . GLU A 1 146 ? 16.763 -9.794 28.855 1.00 45.34 146 GLU A C 1
ATOM 1168 O O . GLU A 1 146 ? 15.559 -9.566 28.978 1.00 45.34 146 GLU A O 1
ATOM 1173 N N . LYS A 1 147 ? 17.688 -8.942 29.329 1.00 46.72 147 LYS A N 1
ATOM 1174 C CA . LYS A 1 147 ? 17.379 -7.663 30.002 1.00 46.72 147 LYS A CA 1
ATOM 1175 C C . LYS A 1 147 ? 17.696 -6.406 29.183 1.00 46.72 147 LYS A C 1
ATOM 1177 O O . LYS A 1 147 ? 17.584 -5.304 29.718 1.00 46.72 147 LYS A O 1
ATOM 1182 N N . GLU A 1 148 ? 18.031 -6.530 27.900 1.00 45.22 148 GLU A N 1
ATOM 1183 C CA . GLU A 1 148 ? 18.279 -5.362 27.049 1.00 45.22 148 GLU A CA 1
ATOM 1184 C C . GLU A 1 148 ? 16.959 -4.698 26.607 1.00 45.22 148 GLU A C 1
ATOM 1186 O O . GLU A 1 148 ? 16.106 -5.276 25.935 1.00 45.22 148 GLU A O 1
ATOM 1191 N N . GLU A 1 149 ? 16.802 -3.468 27.094 1.00 46.56 149 GLU A N 1
ATOM 1192 C CA . GLU A 1 149 ? 15.884 -2.392 26.729 1.00 46.56 149 GLU A CA 1
ATOM 1193 C C . GLU A 1 149 ? 14.886 -2.677 25.596 1.00 46.56 149 GLU A C 1
ATOM 1195 O O . GLU A 1 149 ? 15.227 -2.840 24.425 1.00 46.56 149 GLU A O 1
ATOM 1200 N N . LYS A 1 150 ? 13.595 -2.617 25.951 1.00 47.19 150 LYS A N 1
ATOM 1201 C CA . LYS A 1 150 ? 12.461 -2.537 25.021 1.00 47.19 150 LYS A CA 1
ATOM 1202 C C . LYS A 1 150 ? 12.816 -1.616 23.848 1.00 47.19 150 LYS A C 1
ATOM 1204 O O . LYS A 1 150 ? 12.836 -0.406 24.050 1.00 47.19 150 LYS A O 1
ATOM 1209 N N . ASN A 1 151 ? 13.046 -2.187 22.660 1.00 57.25 151 ASN A N 1
ATOM 1210 C CA . ASN A 1 151 ? 13.264 -1.484 21.387 1.00 57.25 151 ASN A CA 1
ATOM 1211 C C . ASN A 1 151 ? 12.509 -0.142 21.344 1.00 57.25 151 ASN A C 1
ATOM 1213 O O . ASN A 1 151 ? 11.305 -0.108 21.059 1.00 57.25 151 ASN A O 1
ATOM 1217 N N . GLN A 1 152 ? 13.188 0.962 21.669 1.00 65.56 152 GLN A N 1
ATOM 1218 C CA . GLN A 1 152 ? 12.554 2.272 21.686 1.00 65.56 152 GLN A CA 1
ATOM 1219 C C . GLN A 1 152 ? 12.250 2.663 20.240 1.00 65.56 152 GLN A C 1
ATOM 1221 O O . GLN A 1 152 ? 13.117 2.644 19.368 1.00 65.56 152 GLN A O 1
ATOM 1226 N N . LEU A 1 153 ? 10.982 2.975 19.961 1.00 67.62 153 LEU A N 1
ATOM 1227 C CA . LEU A 1 153 ? 10.550 3.363 18.620 1.00 67.62 153 LEU A CA 1
ATOM 1228 C C . LEU A 1 153 ? 11.315 4.619 18.162 1.00 67.62 153 LEU A C 1
ATOM 1230 O O . LEU A 1 153 ? 11.252 5.624 18.880 1.00 67.62 153 LEU A O 1
ATOM 1234 N N . PRO A 1 154 ? 11.946 4.600 16.969 1.00 82.25 154 PRO A N 1
ATOM 1235 C CA . PRO A 1 154 ? 12.682 5.744 16.439 1.00 82.25 154 PRO A CA 1
ATOM 1236 C C . PRO A 1 154 ? 11.822 7.010 16.413 1.00 82.25 154 PRO A C 1
ATOM 1238 O O . PRO A 1 154 ? 10.674 6.966 15.956 1.00 82.25 154 PRO A O 1
ATOM 1241 N N . GLN A 1 155 ? 12.379 8.132 16.880 1.00 86.00 155 GLN A N 1
ATOM 1242 C CA . GLN A 1 155 ? 11.697 9.433 16.944 1.00 86.00 155 GLN A CA 1
ATOM 1243 C C . GLN A 1 155 ? 11.135 9.839 15.571 1.00 86.00 155 GLN A C 1
ATOM 1245 O O . GLN A 1 155 ? 9.972 10.219 15.460 1.00 86.00 155 GLN A O 1
ATOM 1250 N N . GLU A 1 156 ? 11.918 9.614 14.514 1.00 86.75 156 GLU A N 1
ATOM 1251 C CA . GLU A 1 156 ? 11.573 9.925 13.122 1.00 86.75 156 GLU A CA 1
ATOM 1252 C C . GLU A 1 156 ? 10.236 9.312 12.683 1.00 86.75 156 GLU A C 1
ATOM 1254 O O . GLU A 1 156 ? 9.408 9.982 12.069 1.00 86.75 156 GLU A O 1
ATOM 1259 N N . LYS A 1 157 ? 9.975 8.050 13.053 1.00 86.62 157 LYS A N 1
ATOM 1260 C CA . LYS A 1 157 ? 8.725 7.358 12.695 1.00 86.62 157 LYS A CA 1
ATOM 1261 C C . LYS A 1 157 ? 7.515 7.961 13.402 1.00 86.62 157 LYS A C 1
ATOM 1263 O O . LYS A 1 157 ? 6.410 7.927 12.867 1.00 86.62 157 LYS A O 1
ATOM 1268 N N . LYS A 1 158 ? 7.711 8.505 14.607 1.00 88.88 158 LYS A N 1
ATOM 1269 C CA . LYS A 1 158 ? 6.647 9.181 15.358 1.00 88.88 158 LYS A CA 1
ATOM 1270 C C . LYS A 1 158 ? 6.299 10.517 14.710 1.00 88.88 158 LYS A C 1
ATOM 1272 O O . LYS A 1 158 ? 5.124 10.860 14.640 1.00 88.88 158 LYS A O 1
ATOM 1277 N N . ASP A 1 159 ? 7.290 11.255 14.225 1.00 90.44 159 ASP A N 1
ATOM 1278 C CA . ASP A 1 159 ? 7.060 12.563 13.608 1.00 90.44 159 ASP A CA 1
ATOM 1279 C C . ASP A 1 159 ? 6.478 12.429 12.191 1.00 90.44 159 ASP A C 1
ATOM 1281 O O . ASP A 1 159 ? 5.529 13.137 11.843 1.00 90.44 159 ASP A O 1
ATOM 1285 N N . ASP A 1 160 ? 6.914 11.422 11.428 1.00 90.00 160 ASP A N 1
ATOM 1286 C CA . ASP A 1 160 ? 6.278 11.027 10.163 1.00 90.00 160 ASP A CA 1
ATOM 1287 C C . ASP A 1 160 ? 4.802 10.632 10.359 1.00 90.00 160 ASP A C 1
ATOM 1289 O O . ASP A 1 160 ? 3.939 10.985 9.556 1.00 90.00 160 ASP A O 1
ATOM 1293 N N . GLN A 1 161 ? 4.479 9.939 11.456 1.00 91.12 161 GLN A N 1
ATOM 1294 C CA . GLN A 1 161 ? 3.092 9.600 11.782 1.00 91.12 161 GLN A CA 1
ATOM 1295 C C . GLN A 1 161 ? 2.264 10.849 12.104 1.00 91.12 161 GLN A C 1
ATOM 1297 O O . GLN A 1 161 ? 1.162 11.003 11.584 1.00 91.12 161 GLN A O 1
ATOM 1302 N N . LYS A 1 162 ? 2.776 11.750 12.955 1.00 90.69 162 LYS A N 1
ATOM 1303 C CA . LYS A 1 162 ? 2.053 12.968 13.364 1.00 90.69 162 LYS A CA 1
ATOM 1304 C C . LYS A 1 162 ? 1.737 13.872 12.176 1.00 90.69 162 LYS A C 1
ATOM 1306 O O . LYS A 1 162 ? 0.643 14.427 12.112 1.00 90.69 162 LYS A O 1
ATOM 1311 N N . THR A 1 163 ? 2.684 14.025 11.253 1.00 91.06 163 THR A N 1
ATOM 1312 C CA . THR A 1 163 ? 2.516 14.873 10.064 1.00 91.06 163 THR A CA 1
ATOM 1313 C C . THR A 1 163 ? 1.428 14.333 9.136 1.00 91.06 163 THR A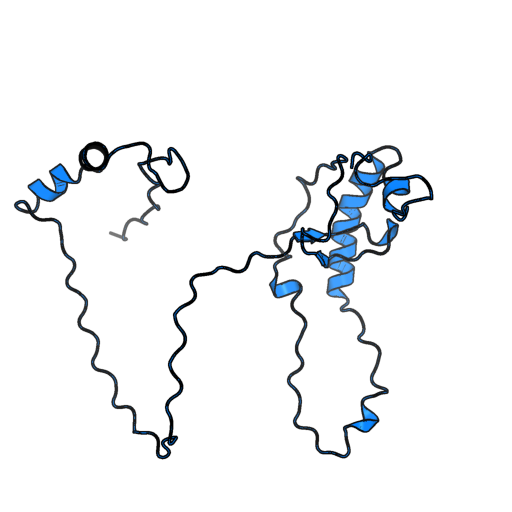 C 1
ATOM 1315 O O . THR A 1 163 ? 0.553 15.092 8.721 1.00 91.06 163 THR A O 1
ATOM 1318 N N . LEU A 1 164 ? 1.414 13.020 8.878 1.00 90.88 164 LEU A N 1
ATOM 1319 C CA . LEU A 1 164 ? 0.352 12.371 8.104 1.00 90.88 164 LEU A CA 1
ATOM 1320 C C . LEU A 1 164 ? -1.008 12.418 8.811 1.00 90.88 164 LEU A C 1
ATOM 1322 O O . LEU A 1 164 ? -2.019 12.755 8.193 1.00 90.88 164 LEU A O 1
ATOM 1326 N N . ASP A 1 165 ? -1.043 12.108 10.107 1.00 91.62 165 ASP A N 1
ATOM 1327 C CA . ASP A 1 165 ? -2.285 12.082 10.879 1.00 91.62 165 ASP A CA 1
ATOM 1328 C C . ASP A 1 165 ? -2.921 13.472 10.973 1.00 91.62 165 ASP A C 1
ATOM 1330 O O . ASP A 1 165 ? -4.143 13.583 10.914 1.00 91.62 165 ASP A O 1
ATOM 1334 N N . ALA A 1 166 ? -2.126 14.543 11.045 1.00 91.38 166 ALA A N 1
ATOM 1335 C CA . ALA A 1 166 ? -2.642 15.910 11.054 1.00 91.38 166 ALA A CA 1
ATOM 1336 C C . ALA A 1 166 ? -3.435 16.259 9.780 1.00 91.38 166 ALA A C 1
ATOM 1338 O O . ALA A 1 166 ? -4.420 16.995 9.856 1.00 91.38 166 ALA A O 1
ATOM 1339 N N . ALA A 1 167 ? -3.032 15.730 8.621 1.00 90.75 167 ALA A N 1
ATOM 1340 C CA . ALA A 1 167 ? -3.772 15.898 7.372 1.00 90.75 167 ALA A CA 1
ATOM 1341 C C . ALA A 1 167 ? -5.025 15.006 7.333 1.00 90.75 167 ALA A C 1
ATOM 1343 O O . ALA A 1 167 ? -6.108 15.464 6.970 1.00 90.75 167 ALA A O 1
ATOM 1344 N N . LEU A 1 168 ? -4.897 13.745 7.757 1.00 90.69 168 LEU A N 1
ATOM 1345 C CA . LEU A 1 168 ? -5.981 12.761 7.696 1.00 90.69 168 LEU A CA 1
ATOM 1346 C C . LEU A 1 168 ? -7.111 13.041 8.689 1.00 90.69 168 LEU A C 1
ATOM 1348 O O . LEU A 1 168 ? -8.275 12.864 8.346 1.00 90.69 168 LEU A O 1
ATOM 1352 N N . VAL A 1 169 ? -6.795 13.493 9.904 1.00 90.75 169 VAL A N 1
ATOM 1353 C CA . VAL A 1 169 ? -7.808 13.788 10.930 1.00 90.75 169 VAL A CA 1
ATOM 1354 C C . VAL A 1 169 ? -8.735 14.912 10.473 1.00 90.75 169 VAL A C 1
ATOM 1356 O O . VAL A 1 169 ? -9.941 14.784 10.649 1.00 90.75 169 VAL A O 1
ATOM 1359 N N . LYS A 1 170 ? -8.209 15.950 9.808 1.00 89.81 170 LYS A N 1
ATOM 1360 C CA . LYS A 1 170 ? -9.031 17.037 9.251 1.00 89.81 170 LYS A CA 1
ATOM 1361 C C . LYS A 1 170 ? -10.048 16.512 8.236 1.00 89.81 170 LYS A C 1
ATOM 1363 O O . LYS A 1 170 ? -11.219 16.850 8.316 1.00 89.81 170 LYS A O 1
ATOM 1368 N N . LEU A 1 171 ? -9.610 15.639 7.326 1.00 90.75 171 LEU A N 1
ATOM 1369 C CA . LEU A 1 171 ? -10.479 15.022 6.316 1.00 90.75 171 LEU A CA 1
ATOM 1370 C C . LEU A 1 171 ? -11.541 14.109 6.942 1.00 90.75 171 LEU A C 1
ATOM 1372 O O . LEU A 1 171 ? -12.670 14.050 6.467 1.00 90.75 171 LEU A O 1
ATOM 1376 N N . ILE A 1 172 ? -11.180 13.400 8.011 1.00 91.38 172 ILE A N 1
ATOM 1377 C CA . ILE A 1 172 ? -12.080 12.487 8.722 1.00 91.38 172 ILE A CA 1
ATOM 1378 C C . ILE A 1 172 ? -13.136 13.249 9.518 1.00 91.38 172 ILE A C 1
ATOM 1380 O O . ILE A 1 172 ? -14.274 12.802 9.578 1.00 91.38 172 ILE A O 1
ATOM 1384 N N . GLU A 1 173 ? -12.782 14.388 10.111 1.00 90.12 173 GLU A N 1
ATOM 1385 C CA . GLU A 1 173 ? -13.728 15.235 10.843 1.00 90.12 173 GLU A CA 1
ATOM 1386 C C . GLU A 1 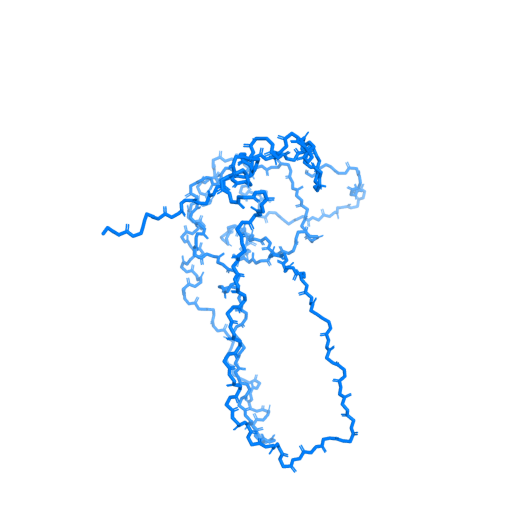173 ? -14.744 15.922 9.919 1.00 90.12 173 GLU A C 1
ATOM 1388 O O . GLU A 1 173 ? -15.849 16.221 10.361 1.00 90.12 173 GLU A O 1
ATOM 1393 N N . CYS A 1 174 ? -14.427 16.102 8.632 1.00 90.44 174 CYS A N 1
ATOM 1394 C CA . CYS A 1 174 ? -15.394 16.572 7.637 1.00 90.44 174 CYS A CA 1
ATOM 1395 C C . CYS A 1 174 ? -16.499 15.548 7.323 1.00 90.44 174 CYS A C 1
ATOM 1397 O O . CYS A 1 174 ? -17.553 15.938 6.824 1.00 90.44 174 CYS A O 1
ATOM 1399 N N . VAL A 1 175 ? -16.273 14.253 7.576 1.00 90.81 175 VAL A N 1
ATOM 1400 C CA . VAL A 1 175 ? -17.268 13.201 7.334 1.00 90.81 175 VAL A CA 1
ATOM 1401 C C . VAL A 1 175 ? -18.004 12.895 8.645 1.00 90.81 175 VAL A C 1
ATOM 1403 O O . VAL A 1 175 ? -17.359 12.466 9.608 1.00 90.81 175 VAL A O 1
ATOM 1406 N N . PRO A 1 176 ? -19.339 13.065 8.702 1.00 93.06 176 PRO A N 1
ATOM 1407 C CA . PRO A 1 176 ? -20.120 12.784 9.904 1.00 93.06 176 PRO A CA 1
ATOM 1408 C C . PRO A 1 176 ? -19.878 11.364 10.431 1.00 93.06 176 PRO A C 1
ATOM 1410 O O . PRO A 1 176 ? -19.789 10.414 9.655 1.00 93.06 176 PRO A O 1
ATOM 1413 N N . ASP A 1 177 ? -19.732 11.235 11.751 1.00 91.88 177 ASP A N 1
ATOM 1414 C CA . ASP A 1 177 ? -19.562 9.979 12.502 1.00 91.88 177 ASP A CA 1
ATOM 1415 C C . ASP A 1 177 ? -18.365 9.084 12.123 1.00 91.88 177 ASP A C 1
ATOM 1417 O O . ASP A 1 177 ? -18.115 8.064 12.774 1.00 91.88 177 ASP A O 1
ATOM 1421 N N . LEU A 1 178 ? -17.537 9.477 11.148 1.00 93.44 178 LEU A N 1
ATOM 1422 C CA . LEU A 1 178 ? -16.424 8.654 10.671 1.00 93.44 178 LEU A CA 1
ATOM 1423 C C . LEU A 1 178 ? -15.335 8.469 11.735 1.00 93.44 178 LEU A C 1
ATOM 1425 O O . LEU A 1 178 ? -14.720 7.406 11.836 1.00 93.44 178 LEU A O 1
ATOM 1429 N N . LYS A 1 179 ? -15.121 9.482 12.579 1.00 92.94 179 LYS A N 1
ATOM 1430 C CA . LYS A 1 179 ? -14.202 9.403 13.724 1.00 92.94 179 LYS A CA 1
ATOM 1431 C C . LYS A 1 179 ? -14.629 8.322 14.722 1.00 92.94 179 LYS A C 1
ATOM 1433 O O . LYS A 1 179 ? -13.779 7.574 15.201 1.00 92.94 179 LYS A O 1
ATOM 1438 N N . SER A 1 180 ? -15.932 8.218 14.991 1.00 94.25 180 SER A N 1
ATOM 1439 C CA . SER A 1 180 ? -16.506 7.187 15.866 1.00 94.25 180 SER A CA 1
ATOM 1440 C C . SER A 1 180 ? -16.396 5.804 15.223 1.00 94.25 180 SER A C 1
ATOM 1442 O O . SER A 1 180 ? -15.895 4.864 15.840 1.00 94.25 180 SER A O 1
ATOM 1444 N N . TYR A 1 181 ? -16.743 5.706 13.935 1.00 94.94 181 TYR A N 1
ATOM 1445 C CA . TYR A 1 181 ? -16.619 4.476 13.155 1.00 94.94 181 TYR A CA 1
ATOM 1446 C C . TYR A 1 181 ? -15.188 3.917 13.151 1.00 94.94 181 TYR A C 1
ATOM 1448 O O . TYR A 1 181 ? -14.988 2.730 13.389 1.00 94.94 181 TYR A O 1
ATOM 1456 N N . LEU A 1 182 ? -14.177 4.769 12.937 1.00 94.06 182 LEU A N 1
ATOM 1457 C CA . LEU A 1 182 ? -12.770 4.355 12.918 1.00 94.06 182 LEU A CA 1
ATOM 1458 C C . LEU A 1 182 ? -12.228 3.962 14.297 1.00 94.06 182 LEU A C 1
ATOM 1460 O O . LEU A 1 182 ? -11.285 3.171 14.360 1.00 94.06 182 LEU A O 1
ATOM 1464 N N . GLY A 1 183 ? -12.783 4.517 15.378 1.00 93.44 183 GLY A N 1
ATOM 1465 C CA . GLY A 1 183 ? -12.449 4.131 16.751 1.00 93.44 183 GLY A CA 1
ATOM 1466 C C . GLY A 1 183 ? -13.075 2.795 17.164 1.00 93.44 183 GLY A C 1
ATOM 1467 O O . GLY A 1 183 ? -12.525 2.086 18.010 1.00 93.44 183 GLY A O 1
ATOM 1468 N N . ALA A 1 184 ? -14.198 2.416 16.549 1.00 94.81 184 ALA A N 1
ATOM 1469 C CA . ALA A 1 184 ? -14.880 1.160 16.821 1.00 94.81 184 ALA A CA 1
ATOM 1470 C C . ALA A 1 184 ? -14.126 -0.049 16.235 1.00 94.81 184 ALA A C 1
ATOM 1472 O O . ALA A 1 184 ? -13.579 -0.021 15.132 1.00 94.81 184 ALA A O 1
ATOM 1473 N N . ARG A 1 185 ? -14.120 -1.165 16.974 1.00 93.94 185 ARG A N 1
ATOM 1474 C CA . ARG A 1 185 ? -13.552 -2.439 16.505 1.00 93.94 185 ARG A CA 1
ATOM 1475 C C . ARG A 1 185 ? -14.636 -3.271 15.829 1.00 93.94 185 ARG A C 1
ATOM 1477 O O . ARG A 1 185 ? -15.685 -3.521 16.419 1.00 93.94 185 ARG A O 1
ATOM 1484 N N . PHE A 1 186 ? -14.354 -3.757 14.624 1.00 93.94 186 PHE A N 1
ATOM 1485 C CA . PHE A 1 186 ? -15.244 -4.692 13.942 1.00 93.94 186 PHE A CA 1
ATOM 1486 C C . PHE A 1 186 ? -15.297 -6.032 14.689 1.00 93.94 186 PHE A C 1
ATOM 1488 O O . PHE A 1 186 ? -14.264 -6.631 14.989 1.00 93.94 186 PHE A O 1
ATOM 1495 N N . SER A 1 187 ? -16.509 -6.500 14.973 1.00 94.88 187 SER A N 1
ATOM 1496 C CA . SER A 1 187 ? -16.789 -7.828 15.517 1.00 94.88 187 SER A CA 1
ATOM 1497 C C . SER A 1 187 ? -18.125 -8.317 14.968 1.00 94.88 187 SER A C 1
ATOM 1499 O O . SER A 1 187 ? -19.033 -7.520 14.731 1.00 94.88 187 SER A O 1
ATOM 1501 N N . LEU A 1 188 ? -18.240 -9.625 14.749 1.00 95.19 188 LEU A N 1
ATOM 1502 C CA . LEU A 1 188 ? -19.509 -10.252 14.396 1.00 95.19 188 LEU A CA 1
ATOM 1503 C C . LEU A 1 188 ? -20.248 -10.592 15.686 1.00 95.19 188 LEU A C 1
ATOM 1505 O O . LEU A 1 188 ? -19.690 -11.246 16.567 1.00 95.19 188 LEU A O 1
ATOM 1509 N N . LYS A 1 189 ? -21.498 -10.148 15.795 1.00 94.75 189 LYS A N 1
ATOM 1510 C CA . LYS A 1 189 ? -22.392 -10.563 16.878 1.00 94.75 189 LYS A CA 1
ATOM 1511 C C . LYS A 1 189 ? -23.132 -11.837 16.481 1.00 94.75 189 LYS A C 1
ATOM 1513 O O . LYS A 1 189 ? -23.212 -12.179 15.300 1.00 94.75 189 LYS A O 1
ATOM 1518 N N . ALA A 1 190 ? -23.690 -12.530 17.471 1.00 95.31 190 ALA A N 1
ATOM 1519 C CA . ALA A 1 190 ? -24.551 -13.679 17.220 1.00 95.31 190 ALA A CA 1
ATOM 1520 C C . ALA A 1 190 ? -25.673 -13.299 16.234 1.00 95.31 190 ALA A C 1
ATOM 1522 O O . ALA A 1 190 ? -26.298 -12.249 16.375 1.00 95.31 190 ALA A O 1
ATOM 1523 N N . GLY A 1 191 ? -25.877 -14.132 15.212 1.00 94.12 191 GLY A N 1
ATOM 1524 C CA . GLY A 1 191 ? -26.856 -13.901 14.146 1.00 94.12 191 GLY A CA 1
ATOM 1525 C C . GLY A 1 191 ? -26.345 -13.108 12.935 1.00 94.12 191 GLY A C 1
ATOM 1526 O O . GLY A 1 191 ? -26.993 -13.144 11.896 1.00 94.12 191 GLY A O 1
ATOM 1527 N N . MET A 1 192 ? -25.178 -12.453 13.004 1.00 95.75 192 MET A N 1
ATOM 1528 C CA . MET A 1 192 ? -24.594 -11.762 11.846 1.00 95.75 192 MET A CA 1
ATOM 1529 C C . MET A 1 192 ? -23.821 -12.736 10.952 1.00 95.75 192 MET A C 1
ATOM 1531 O O . MET A 1 192 ? -22.790 -13.278 11.357 1.00 95.75 192 MET A O 1
ATOM 1535 N N . LYS A 1 193 ? -24.280 -12.928 9.713 1.00 95.19 193 LYS A N 1
ATOM 1536 C CA . LYS A 1 193 ? -23.625 -13.804 8.734 1.00 95.19 193 LYS A CA 1
ATOM 1537 C C . LYS A 1 193 ? -22.807 -12.986 7.726 1.00 95.19 193 LYS A C 1
ATOM 1539 O O . LYS A 1 193 ? -23.378 -12.172 7.008 1.00 95.19 193 LYS A O 1
ATOM 1544 N N . PRO A 1 194 ? -21.490 -13.226 7.583 1.00 94.44 194 PRO A N 1
ATOM 1545 C CA . PRO A 1 194 ? -20.629 -12.412 6.717 1.00 94.44 194 PRO A CA 1
ATOM 1546 C C . PRO A 1 194 ? -21.020 -12.354 5.237 1.00 94.44 194 PRO A C 1
ATOM 1548 O O . PRO A 1 194 ? -20.697 -11.375 4.579 1.00 94.44 194 PRO A O 1
ATOM 1551 N N . HIS A 1 195 ? -21.688 -13.384 4.711 1.00 95.31 195 HIS A N 1
ATOM 1552 C CA . HIS A 1 195 ? -22.137 -13.420 3.313 1.00 95.31 195 HIS A CA 1
ATOM 1553 C C . HIS A 1 195 ? -23.402 -12.587 3.058 1.00 95.31 195 HIS A C 1
ATOM 1555 O O . HIS A 1 195 ? -23.709 -12.302 1.907 1.00 95.31 195 HIS A O 1
ATOM 1561 N N . GLU A 1 196 ? -24.125 -12.208 4.115 1.00 95.19 196 GLU A N 1
ATOM 1562 C CA . GLU A 1 196 ? -25.280 -11.303 4.050 1.00 95.19 196 GLU A CA 1
ATOM 1563 C C . GLU A 1 196 ? -24.858 -9.840 4.290 1.00 95.19 196 GLU A C 1
ATOM 1565 O O . GLU A 1 196 ? -25.609 -8.918 3.977 1.00 95.19 196 GLU A O 1
ATOM 1570 N N . LEU A 1 197 ? -23.655 -9.605 4.832 1.00 94.50 197 LEU A N 1
ATOM 1571 C CA . LEU A 1 197 ? -23.138 -8.262 5.088 1.00 94.50 197 LEU A CA 1
ATOM 1572 C C . LEU A 1 197 ? -22.597 -7.619 3.807 1.00 94.50 197 LEU A C 1
ATOM 1574 O O . LEU A 1 197 ? -21.809 -8.214 3.071 1.00 94.50 197 LEU A O 1
ATOM 1578 N N . VAL A 1 198 ? -22.963 -6.356 3.598 1.00 94.12 198 VAL A N 1
ATOM 1579 C CA . VAL A 1 198 ? -22.368 -5.491 2.576 1.00 94.12 198 VAL A CA 1
ATOM 1580 C C . VAL A 1 198 ? -21.324 -4.614 3.255 1.00 94.12 198 VAL A C 1
ATOM 1582 O O . VAL A 1 198 ? -21.645 -3.868 4.180 1.00 94.12 198 VAL A O 1
ATOM 1585 N N . PHE A 1 199 ? -20.076 -4.743 2.812 1.00 91.75 199 PHE A N 1
ATOM 1586 C CA . PHE A 1 199 ? -18.940 -3.995 3.344 1.00 91.75 199 PHE A CA 1
ATOM 1587 C C . PHE A 1 199 ? -18.692 -2.719 2.544 1.00 91.75 199 PHE A C 1
ATOM 1589 O O . PHE A 1 199 ? -18.616 -2.777 1.298 1.00 91.75 199 PHE A O 1
#

Foldseek 3Di:
DPPDPDDDDDDPFPAPDVPHTPDDPVVVCVVVCVVVQCVVVVNDHDDDPDDPDDDDDDDDDDPDDDPDDDDDDDDDPDDDDFFDWDDQLCVQAVGATDGDHPVPDDDAPDDFDDVPADDPVPDPVVRDDPDDDDDPDPPVVPPVVPPPDDPDPDPVSVVVSVVRSVVVVVRQVVDPCSSVVSNDDDDDDPPDDPVPDHD

InterPro domains:
  IPR000915 Large ribosomal subunit protein eL6 [PF01159] (92-199)
  IPR000915 Large ribosomal subunit protein eL6 [PTHR10715] (87-199)
  IPR005568 Large ribosomal subunit protein uL6, N-terminal [PF03868] (3-56)
  IPR008991 Translation protein SH3-like domain superfamily [SSF50104] (85-144)
  IPR041997 Large ribosomal subunit protein eL6, KOW domain [cd13156] (85-199)
  IPR049633 Large ribosomal subunit protein eL6, conserved site [PS01170] (93-111)

Organism: Cynara cardunculus var. scolymus (NCBI:txid59895)

pLDDT: mean 83.73, std 12.4, range [45.22, 95.75]

Secondary structure (DSSP, 8-state):
-PPPP-PPPPPSS-EEETTEESS-HHHHHHHTTHHHHHHHTTTS------PPPPPPP-PPPPS---SSPPPPPP---PPP-PPEEE---HHHH---SEEE-GGG-PPPS-----TT---TT--TTTTS----------GGGSSGGGGS---PPPHHHHHHHHHHHHHHHHHHHTSTTHHHHHHSPP-PPTT--TTT---

Radius of gyration: 29.45 Å; chains: 1; bounding box: 70×52×80 Å